Protein AF-A0A1C7MB01-F1 (afdb_monomer)

Mean predicted aligned error: 18.01 Å

Solvent-accessible surface area (backbone atoms only — not comparable to full-atom values): 11721 Å² total; per-residue (Å²): 121,63,72,61,53,53,53,49,50,56,52,51,56,59,46,15,76,81,41,14,60,61,41,22,47,52,20,45,75,68,67,33,55,73,54,22,52,54,11,48,52,40,18,52,75,69,50,48,84,74,58,85,71,88,59,78,63,60,77,76,50,57,70,68,48,54,50,50,52,51,53,39,47,75,48,74,69,69,76,77,80,68,75,52,65,63,47,78,67,75,71,84,71,76,78,96,70,91,74,84,88,78,94,74,82,79,77,71,73,38,74,37,64,83,86,25,59,49,86,88,41,67,29,30,40,27,22,62,75,38,31,34,33,30,38,51,58,69,57,46,41,72,75,28,69,67,54,35,52,55,53,57,60,67,72,69,81,77,83,91,83,86,83,89,85,92,80,89,74,75,84,56,56,70,47,80,41,88,51,42,56,69,59,52,53,55,57,59,74,77,109

Organism: Grifola frondosa (NCBI:txid5627)

Radius of gyration: 22.77 Å; Cα contacts (8 Å, |Δi|>4): 184; chains: 1; bounding box: 58×47×60 Å

Foldseek 3Di:
DVVVVVVVLVVLLVCLLVPLPLSLLVCLVVLNQVSNVSSLLNCLVVVVVPDPDDDVSVVVDDPQLVVVSVVCSVVSNPPPPDDPSNDDDPPPDDDPDDDDDDDDPPLDQAEDDPPQNDPPAQAWEQEPSNYTGRHHLVVVVVVDVVSVVVVVVQVPDDDDDDDDDDDPPDPRYYHYDDHHPVVVVVVVVVD

InterPro domains:
  IPR000210 BTB/POZ domain [PS50097] (121-191)

Secondary structure (DSSP, 8-state):
-HHHHHHHHHHHHHHHTT-HHHHHHHHHHTT-HHHHHHHHHHHHHHTGGG--S--GGGGGS-HHHHHHHHHHHHTTT---S---SSS----------------------EEPPTTTT-TT-SEEEEPTT-EEEEE-HHHHHHH-HHHHHHHHHHTT---------S-----PPEEE-SS-HHHHHHHHTT-

Structure (mmCIF, N/CA/C/O backbone):
data_AF-A0A1C7MB01-F1
#
_entry.id   AF-A0A1C7MB01-F1
#
loop_
_atom_site.group_PDB
_atom_site.id
_atom_site.type_symbol
_atom_site.label_atom_id
_atom_site.label_alt_id
_atom_site.label_comp_id
_atom_site.label_asym_id
_atom_site.label_entity_id
_atom_site.label_seq_id
_atom_site.pdbx_PDB_ins_code
_atom_site.Cartn_x
_atom_site.Cartn_y
_atom_site.Cartn_z
_atom_site.occupancy
_atom_site.B_iso_or_equiv
_atom_site.auth_seq_id
_atom_site.auth_comp_id
_atom_site.auth_asym_id
_atom_site.auth_atom_id
_atom_site.pdbx_PDB_model_num
ATOM 1 N N . MET A 1 1 ? -23.556 -4.510 30.653 1.00 54.12 1 MET A N 1
ATOM 2 C CA . MET A 1 1 ? -22.188 -3.996 30.398 1.00 54.12 1 MET A CA 1
ATOM 3 C C . MET A 1 1 ? -21.975 -3.741 28.905 1.00 54.12 1 MET A C 1
ATOM 5 O O . MET A 1 1 ? -21.116 -2.937 28.580 1.00 54.12 1 MET A O 1
ATOM 9 N N . GLU A 1 2 ? -22.795 -4.341 28.031 1.00 58.31 2 GLU A N 1
ATOM 10 C CA . GLU A 1 2 ? -22.775 -4.164 26.566 1.00 58.31 2 GLU A CA 1
ATOM 11 C C . GLU A 1 2 ? -23.231 -2.769 26.085 1.00 58.31 2 GLU A C 1
ATOM 13 O O . GLU A 1 2 ? -22.639 -2.225 25.160 1.00 58.31 2 GLU A O 1
ATOM 18 N N . ASP A 1 3 ? -24.158 -2.092 26.778 1.00 65.00 3 ASP A N 1
ATOM 19 C CA . ASP A 1 3 ? -24.586 -0.732 26.377 1.00 65.00 3 ASP A CA 1
ATOM 20 C C . ASP A 1 3 ? -23.439 0.303 26.366 1.00 65.00 3 ASP A C 1
ATOM 22 O O . ASP A 1 3 ? -23.476 1.302 25.645 1.00 65.00 3 ASP A O 1
ATOM 26 N N . ALA A 1 4 ? -22.398 0.084 27.177 1.00 58.75 4 ALA A N 1
ATOM 27 C CA . ALA A 1 4 ? -21.249 0.983 27.260 1.00 58.75 4 ALA A CA 1
ATOM 28 C C . ALA A 1 4 ? -20.278 0.804 26.080 1.00 58.75 4 ALA A C 1
ATOM 30 O O . ALA A 1 4 ? -19.685 1.784 25.622 1.00 58.75 4 ALA A O 1
ATOM 31 N N . THR A 1 5 ? -20.126 -0.424 25.574 1.00 63.56 5 THR A N 1
ATOM 32 C CA . THR A 1 5 ? -19.279 -0.725 24.412 1.00 63.56 5 THR A CA 1
ATOM 33 C C . THR A 1 5 ? -19.944 -0.273 23.117 1.00 63.56 5 THR A C 1
ATOM 35 O O . THR A 1 5 ? -19.268 0.294 22.260 1.00 63.56 5 THR A O 1
ATOM 38 N N . ASP A 1 6 ? -21.267 -0.391 23.011 1.00 70.69 6 ASP A N 1
ATOM 39 C CA . ASP A 1 6 ? -22.031 0.069 21.842 1.00 70.69 6 ASP A CA 1
ATOM 40 C C . ASP A 1 6 ? -22.018 1.599 21.714 1.00 70.69 6 ASP A C 1
ATOM 42 O O . ASP A 1 6 ? -21.865 2.166 20.630 1.00 70.69 6 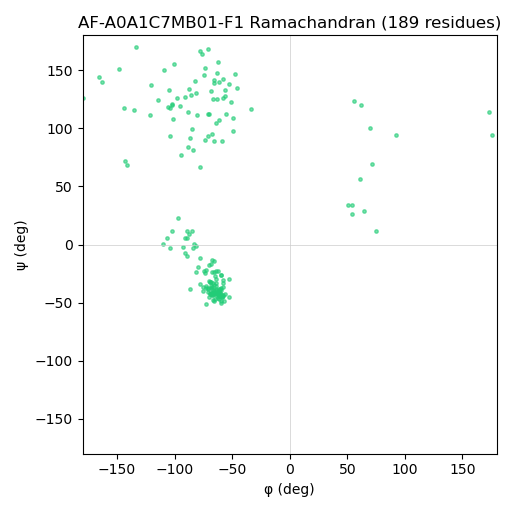ASP A O 1
ATOM 46 N N . PHE A 1 7 ? -22.094 2.304 22.844 1.00 70.88 7 PHE A N 1
ATOM 47 C CA . PHE A 1 7 ? -21.978 3.759 22.850 1.00 70.88 7 PHE A CA 1
ATOM 48 C C . PHE A 1 7 ? -20.569 4.236 22.457 1.00 70.88 7 PHE A C 1
ATOM 50 O O . PHE A 1 7 ? -20.421 5.200 21.697 1.00 70.88 7 PHE A O 1
ATOM 57 N N . LEU A 1 8 ? -19.522 3.566 22.954 1.00 65.25 8 LEU A N 1
ATOM 58 C CA . LEU A 1 8 ? -18.130 3.890 22.628 1.00 65.25 8 LEU A CA 1
ATOM 59 C C . LEU A 1 8 ? -17.796 3.591 21.165 1.00 65.25 8 LEU A C 1
ATOM 61 O O . LEU A 1 8 ? -17.159 4.417 20.510 1.00 65.25 8 LEU A O 1
ATOM 65 N N . THR A 1 9 ? -18.264 2.465 20.630 1.00 67.94 9 THR A N 1
ATOM 66 C CA . THR A 1 9 ? -18.073 2.102 19.219 1.00 67.94 9 THR A CA 1
ATOM 67 C C . THR A 1 9 ? -18.805 3.065 18.288 1.00 67.94 9 THR A C 1
ATOM 69 O O . THR A 1 9 ? -18.204 3.532 17.323 1.00 67.94 9 THR A O 1
ATOM 72 N N . ALA A 1 10 ? -20.035 3.483 18.610 1.00 69.12 10 ALA A N 1
ATOM 73 C CA . ALA A 1 10 ? -20.763 4.488 17.829 1.00 69.12 10 ALA A CA 1
ATOM 74 C C . ALA A 1 10 ? -20.044 5.852 17.798 1.00 69.12 10 ALA A C 1
ATOM 76 O O . ALA A 1 10 ? -20.000 6.530 16.766 1.00 69.12 10 ALA A O 1
ATOM 77 N N . ARG A 1 11 ? -19.436 6.261 18.919 1.00 70.06 11 ARG A N 1
ATOM 78 C CA . ARG A 1 11 ? -18.632 7.491 18.986 1.00 70.06 11 ARG A CA 1
ATOM 79 C C . ARG A 1 11 ? -17.308 7.370 18.232 1.00 70.06 11 ARG A C 1
ATOM 81 O O . ARG A 1 11 ? -16.946 8.307 17.524 1.00 70.06 11 ARG A O 1
ATOM 88 N N . LEU A 1 12 ? -16.622 6.232 18.333 1.00 67.00 12 LEU A N 1
ATOM 89 C CA . LEU A 1 12 ? -15.398 5.950 17.576 1.00 67.00 12 LEU A CA 1
ATOM 90 C C . LEU A 1 12 ? -15.663 5.892 16.067 1.00 67.00 12 LEU A C 1
ATOM 92 O O . LEU A 1 12 ? -14.881 6.439 15.295 1.00 67.00 12 LEU A O 1
ATOM 96 N N . ALA A 1 13 ? -16.797 5.327 15.649 1.00 67.81 13 ALA A N 1
ATOM 97 C CA . ALA A 1 13 ? -17.230 5.298 14.255 1.00 67.81 13 ALA A CA 1
ATOM 98 C C . ALA A 1 13 ? -17.481 6.708 13.697 1.00 67.81 13 ALA A C 1
ATOM 100 O O . ALA A 1 13 ? -17.040 7.024 12.595 1.00 67.81 13 ALA A O 1
ATOM 101 N N . SER A 1 14 ? -18.120 7.594 14.472 1.00 75.31 14 SER A N 1
ATOM 102 C CA . SER A 1 14 ? -18.289 8.999 14.074 1.00 75.31 14 SER A CA 1
ATOM 103 C C . SER A 1 14 ? -16.940 9.696 13.867 1.00 75.31 14 SER A C 1
ATOM 105 O O . SER A 1 14 ? -16.777 10.422 12.889 1.00 75.31 14 SER A O 1
ATOM 107 N N . LEU A 1 15 ? -15.975 9.453 14.761 1.00 70.88 15 LEU A N 1
ATOM 108 C CA . LEU A 1 15 ? -14.636 10.053 14.717 1.00 70.88 15 LEU A CA 1
ATOM 109 C C . LEU A 1 15 ? -13.736 9.452 13.629 1.00 70.88 15 LEU A C 1
ATOM 111 O O . LEU A 1 15 ? -12.802 10.118 13.176 1.00 70.88 15 LEU A O 1
ATOM 115 N N . ALA A 1 16 ? -14.023 8.228 13.176 1.00 71.88 16 ALA A N 1
ATOM 116 C CA . ALA A 1 16 ? -13.348 7.621 12.032 1.00 71.88 16 ALA A CA 1
ATOM 117 C C . ALA A 1 16 ? -13.543 8.454 10.758 1.00 71.88 16 ALA A C 1
ATOM 119 O O . ALA A 1 16 ? -12.679 8.450 9.893 1.00 71.88 16 ALA A O 1
ATOM 120 N N . THR A 1 17 ? -14.627 9.226 10.662 1.00 77.38 17 THR A N 1
ATOM 121 C CA . THR A 1 17 ? -14.852 10.139 9.534 1.00 77.38 17 THR A CA 1
ATOM 122 C C . THR A 1 17 ? -13.861 11.303 9.522 1.00 77.38 17 THR A C 1
ATOM 124 O O . THR A 1 17 ? -13.446 11.717 8.445 1.00 77.38 17 THR A O 1
ATOM 127 N N . ASP A 1 18 ? -13.468 11.806 10.696 1.00 80.56 18 ASP A N 1
ATOM 128 C CA . ASP A 1 18 ? -12.602 12.984 10.825 1.00 80.56 18 ASP A CA 1
ATOM 129 C C . ASP A 1 18 ? -11.114 12.617 10.780 1.00 80.56 18 ASP A C 1
ATOM 131 O O . ASP A 1 18 ? -10.301 13.355 10.229 1.00 80.56 18 ASP A O 1
ATOM 135 N N . ASN A 1 19 ? -10.734 11.491 11.396 1.00 84.12 19 ASN A N 1
ATOM 136 C CA . ASN A 1 19 ? -9.344 11.032 11.475 1.00 84.12 19 ASN A CA 1
ATOM 137 C C . ASN A 1 19 ? -9.254 9.504 11.318 1.00 84.12 19 ASN A C 1
ATOM 139 O O . ASN A 1 19 ? -8.889 8.801 12.267 1.00 84.12 19 ASN A O 1
ATOM 143 N N . PRO A 1 20 ? -9.553 8.967 10.124 1.00 87.38 20 PRO A N 1
ATOM 144 C CA . PRO A 1 20 ? -9.691 7.526 9.914 1.00 87.38 20 PRO A CA 1
ATOM 145 C C . PRO A 1 20 ? -8.411 6.750 10.237 1.00 87.38 20 PRO A C 1
ATOM 147 O O . PRO A 1 20 ? -8.471 5.688 10.849 1.00 87.38 20 PRO A O 1
ATOM 150 N N . LEU A 1 21 ? -7.238 7.303 9.907 1.00 87.00 21 LEU A N 1
ATOM 151 C CA . LEU A 1 21 ? -5.951 6.643 10.150 1.00 87.00 21 LEU A CA 1
ATOM 152 C C . LEU A 1 21 ? -5.657 6.527 11.651 1.00 87.00 21 LEU A C 1
ATOM 154 O O . LEU A 1 21 ? -5.282 5.466 12.139 1.00 87.00 21 LEU A O 1
ATOM 158 N N . ARG A 1 22 ? -5.910 7.598 12.406 1.00 86.44 22 ARG A N 1
ATOM 159 C CA . ARG A 1 22 ? -5.712 7.623 13.859 1.00 86.44 22 ARG A CA 1
ATOM 160 C C . ARG A 1 22 ? -6.670 6.669 14.574 1.00 86.44 22 ARG A C 1
ATOM 162 O O . ARG A 1 22 ? -6.264 5.978 15.501 1.00 86.44 22 ARG A O 1
ATOM 169 N N . ILE A 1 23 ? -7.921 6.594 14.119 1.00 87.88 2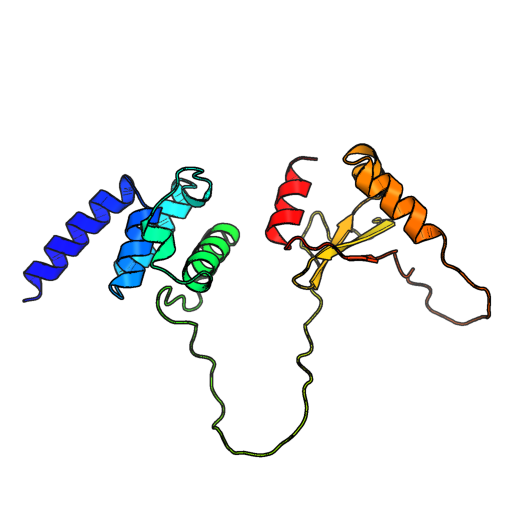3 ILE A N 1
ATOM 170 C CA . ILE A 1 23 ? -8.918 5.677 14.685 1.00 87.88 23 ILE A CA 1
ATOM 171 C C . ILE A 1 23 ? -8.605 4.226 14.333 1.00 87.88 23 ILE A C 1
ATOM 173 O O . ILE A 1 23 ? -8.740 3.374 15.201 1.00 87.88 23 ILE A O 1
ATOM 177 N N . TYR A 1 24 ? -8.117 3.944 13.124 1.00 87.56 24 TYR A N 1
ATOM 178 C CA . TYR A 1 24 ? -7.628 2.612 12.769 1.00 87.56 24 TYR A CA 1
ATOM 179 C C . TYR A 1 24 ? -6.508 2.159 13.712 1.00 87.56 24 TYR A C 1
ATOM 181 O O . TYR A 1 24 ? -6.563 1.059 14.255 1.00 87.56 24 TYR A O 1
ATOM 189 N N . VAL A 1 25 ? -5.518 3.026 13.943 1.00 87.94 25 VAL A N 1
ATOM 190 C CA . VAL A 1 25 ? -4.395 2.750 14.847 1.00 87.94 25 VAL A CA 1
ATOM 191 C C . VAL A 1 25 ? -4.898 2.476 16.263 1.00 87.94 25 VAL A C 1
ATOM 193 O O . VAL A 1 25 ? -4.572 1.439 16.832 1.00 87.94 25 VAL A O 1
ATOM 196 N N . MET A 1 26 ? -5.755 3.350 16.800 1.00 85.94 26 MET A N 1
ATOM 197 C CA . MET A 1 26 ? -6.353 3.158 18.123 1.00 85.94 26 MET A CA 1
ATOM 198 C C . MET A 1 26 ? -7.151 1.850 18.196 1.00 85.94 26 MET A C 1
ATOM 200 O O . MET A 1 26 ? -6.981 1.071 19.129 1.00 85.94 26 MET A O 1
ATOM 204 N N . ALA A 1 27 ? -7.976 1.554 17.194 1.00 86.38 27 ALA A N 1
ATOM 205 C CA . ALA A 1 27 ? -8.743 0.316 17.143 1.00 86.38 27 ALA A CA 1
ATOM 206 C C . ALA A 1 27 ? -7.830 -0.920 17.147 1.00 86.38 27 ALA A C 1
ATOM 208 O O . ALA A 1 27 ? -8.104 -1.866 17.877 1.00 86.38 27 ALA A O 1
ATOM 209 N N . CYS A 1 28 ? -6.699 -0.873 16.434 1.00 83.88 28 CYS A N 1
ATOM 210 C CA . CYS A 1 28 ? -5.705 -1.945 16.460 1.00 83.88 28 CYS A CA 1
ATOM 211 C C . CYS A 1 28 ? -5.012 -2.091 17.821 1.00 83.88 28 CYS A C 1
ATOM 213 O O . CYS A 1 28 ? -4.655 -3.199 18.195 1.00 83.88 28 C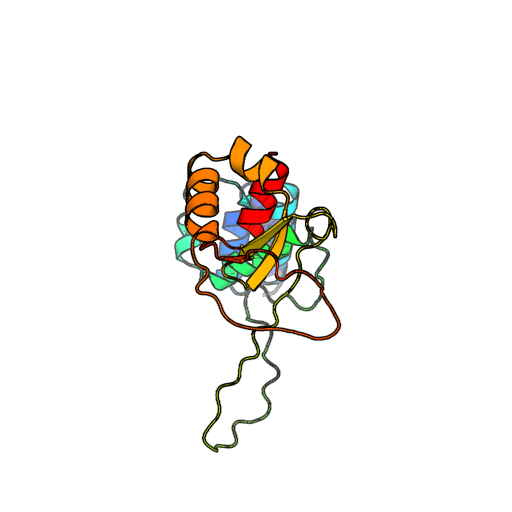YS A O 1
ATOM 215 N N . THR A 1 29 ? -4.808 -0.997 18.563 1.00 83.00 29 THR A N 1
ATOM 216 C CA . THR A 1 29 ? -4.207 -1.059 19.910 1.00 83.00 29 THR A CA 1
ATOM 217 C C . THR A 1 29 ? -5.150 -1.607 20.980 1.00 83.00 29 THR A C 1
ATOM 219 O O . THR A 1 29 ? -4.680 -2.121 21.990 1.00 83.00 29 THR A O 1
ATOM 222 N N . PHE A 1 30 ? -6.464 -1.491 20.776 1.00 82.69 30 PHE A N 1
ATOM 223 C CA . PHE A 1 30 ? -7.488 -1.981 21.703 1.00 82.69 30 PHE A CA 1
ATOM 224 C C . PHE A 1 30 ? -8.129 -3.301 21.247 1.00 82.69 30 PHE A C 1
ATOM 226 O O . PHE A 1 30 ? -9.159 -3.685 21.797 1.00 82.69 30 PHE A O 1
ATOM 233 N N . ASP A 1 31 ? -7.551 -3.970 20.244 1.00 77.75 31 ASP A N 1
ATOM 234 C CA . ASP A 1 31 ? -8.061 -5.216 19.655 1.00 77.75 31 ASP A CA 1
ATOM 235 C C . ASP A 1 31 ? -9.532 -5.115 19.178 1.00 77.75 31 ASP A C 1
ATOM 237 O O . ASP A 1 31 ? -10.311 -6.064 19.252 1.00 77.75 31 ASP A O 1
ATOM 241 N N . LEU A 1 32 ? -9.936 -3.938 18.682 1.00 81.81 32 LEU A N 1
ATOM 242 C CA . LEU A 1 32 ? -11.290 -3.660 18.193 1.00 81.81 32 LEU A CA 1
ATOM 243 C C . LEU A 1 32 ? -11.372 -3.867 16.676 1.00 81.81 32 LEU A C 1
ATOM 245 O O . LEU A 1 32 ? -11.390 -2.898 15.912 1.00 81.81 32 LEU A O 1
ATOM 249 N N . ASP A 1 33 ? -11.439 -5.125 16.239 1.00 81.44 33 ASP A N 1
ATOM 250 C CA . ASP A 1 33 ? -11.436 -5.497 14.814 1.00 81.44 33 ASP A CA 1
ATOM 251 C C . ASP A 1 33 ? -12.569 -4.825 14.008 1.00 81.44 33 ASP A C 1
ATOM 253 O O . ASP A 1 33 ? -12.318 -4.292 12.925 1.00 81.44 33 ASP A O 1
ATOM 257 N N . ASP A 1 34 ? -13.792 -4.755 14.547 1.00 81.31 34 ASP A N 1
ATOM 258 C CA . ASP A 1 34 ? -14.943 -4.152 13.852 1.00 81.31 34 ASP A CA 1
ATOM 259 C C . ASP A 1 34 ? -14.715 -2.664 13.540 1.00 81.31 34 ASP A C 1
ATOM 261 O O . ASP A 1 34 ? -14.968 -2.176 12.432 1.00 81.31 34 ASP A O 1
ATOM 265 N N . VAL A 1 35 ? -14.187 -1.930 14.524 1.00 83.12 35 VAL A N 1
ATOM 266 C CA . VAL A 1 35 ? -13.874 -0.501 14.392 1.00 83.12 35 VAL A CA 1
ATOM 267 C C . VAL A 1 35 ? -12.652 -0.308 13.501 1.00 83.12 35 VAL A C 1
ATOM 269 O O . VAL A 1 35 ? -12.635 0.620 12.693 1.00 83.12 35 VAL A O 1
ATOM 272 N N . ALA A 1 36 ? -11.653 -1.190 13.597 1.00 85.62 36 ALA A N 1
ATOM 273 C CA . ALA A 1 36 ? -10.478 -1.163 12.735 1.00 85.62 36 ALA A CA 1
ATOM 274 C C . ALA A 1 36 ? -10.879 -1.354 11.268 1.00 85.62 36 ALA A C 1
ATOM 276 O O . ALA A 1 36 ? -10.440 -0.597 10.406 1.00 85.62 36 ALA A O 1
ATOM 277 N N . GLN A 1 37 ? -11.780 -2.291 10.974 1.00 84.50 37 GLN A N 1
ATOM 278 C CA . GLN A 1 37 ? -12.266 -2.520 9.618 1.00 84.50 37 GLN A CA 1
ATOM 279 C C . GLN A 1 37 ? -13.090 -1.334 9.097 1.00 84.50 37 GLN A C 1
ATOM 281 O O . GLN A 1 37 ? -12.927 -0.925 7.943 1.00 84.50 37 GLN A O 1
ATOM 286 N N . LEU A 1 38 ? -13.954 -0.751 9.934 1.00 84.25 38 LEU A N 1
ATOM 287 C CA . LEU A 1 38 ? -14.721 0.443 9.573 1.00 84.25 38 LEU A CA 1
ATOM 288 C C . LEU A 1 38 ? -13.790 1.628 9.272 1.00 84.25 38 LEU A C 1
ATOM 290 O O . LEU A 1 38 ? -13.922 2.286 8.241 1.00 84.25 38 LEU A O 1
ATOM 294 N N . ALA A 1 39 ? -12.805 1.859 10.139 1.00 87.06 39 ALA A N 1
ATOM 295 C CA . ALA A 1 39 ? -11.811 2.904 9.962 1.00 87.06 39 ALA A CA 1
ATOM 296 C C . ALA A 1 39 ? -10.941 2.656 8.721 1.00 87.06 39 ALA A C 1
ATOM 298 O O . ALA A 1 39 ? -10.679 3.592 7.975 1.00 87.06 39 ALA A O 1
ATOM 299 N N . ALA A 1 40 ? -10.558 1.408 8.432 1.00 87.12 40 ALA A N 1
ATOM 300 C CA . ALA A 1 40 ? -9.803 1.049 7.231 1.00 87.12 40 ALA A CA 1
ATOM 301 C C . ALA A 1 40 ? -10.576 1.362 5.939 1.00 87.12 40 ALA A C 1
ATOM 303 O O . ALA A 1 40 ? -10.001 1.894 4.986 1.00 87.12 40 ALA A O 1
ATOM 304 N N . LYS A 1 41 ? -11.891 1.101 5.915 1.00 85.12 41 LYS A N 1
ATOM 305 C CA . LYS A 1 41 ? -12.769 1.501 4.801 1.00 85.12 41 LYS A CA 1
ATOM 306 C C . LYS A 1 41 ? -12.779 3.016 4.617 1.00 85.12 41 LYS A C 1
ATOM 308 O O . LYS A 1 41 ? -12.684 3.491 3.488 1.00 85.12 41 LYS A O 1
ATOM 313 N N . GLU A 1 42 ? -12.835 3.774 5.709 1.00 85.75 42 GLU A N 1
ATOM 314 C CA . GLU A 1 42 ? -12.765 5.236 5.664 1.00 85.75 42 GLU A CA 1
ATOM 315 C C . GLU A 1 42 ? -11.384 5.752 5.231 1.00 85.75 42 GLU A C 1
ATOM 317 O O . GLU A 1 42 ? -11.311 6.687 4.433 1.00 85.75 42 GLU A O 1
ATOM 322 N N . VAL A 1 43 ? -10.290 5.103 5.651 1.00 87.75 43 VAL A N 1
ATOM 323 C CA . VAL A 1 43 ? -8.930 5.407 5.173 1.00 87.75 43 VAL A CA 1
ATOM 324 C C . VAL A 1 43 ? -8.844 5.234 3.659 1.00 87.75 43 VAL A C 1
ATOM 326 O O . VAL A 1 43 ? -8.299 6.106 2.981 1.00 87.75 43 VAL A O 1
ATOM 329 N N . LEU A 1 44 ? -9.395 4.141 3.121 1.00 86.56 44 LEU A N 1
ATOM 330 C CA . LEU A 1 44 ? -9.434 3.892 1.682 1.00 86.56 44 LEU A CA 1
ATOM 331 C C . LEU A 1 44 ? -10.316 4.919 0.960 1.00 86.56 44 LEU A C 1
ATOM 333 O O . LEU A 1 44 ? -9.879 5.526 -0.018 1.00 86.56 44 LEU A O 1
ATOM 337 N N . ARG A 1 45 ? -11.533 5.161 1.465 1.00 84.00 45 ARG A N 1
ATOM 338 C CA . ARG A 1 45 ? -12.504 6.101 0.881 1.00 84.00 45 ARG A CA 1
ATOM 339 C C . ARG A 1 45 ? -11.940 7.514 0.773 1.00 84.00 45 ARG A C 1
ATOM 341 O O . ARG A 1 45 ? -12.117 8.170 -0.250 1.00 84.00 45 ARG A O 1
ATOM 348 N N . GLN A 1 46 ? -11.262 7.972 1.821 1.00 82.19 46 GLN A N 1
ATOM 349 C CA . GLN A 1 46 ? -10.715 9.325 1.912 1.00 82.19 46 GLN A CA 1
ATOM 350 C C . GLN A 1 46 ? -9.257 9.419 1.436 1.00 82.19 46 GLN A C 1
ATOM 352 O O . GLN A 1 46 ? -8.683 10.504 1.441 1.00 82.19 46 GLN A O 1
ATOM 357 N N . LYS A 1 47 ? -8.645 8.294 1.038 1.00 80.00 47 LYS A N 1
ATOM 358 C CA . LYS A 1 47 ? -7.208 8.169 0.739 1.00 80.00 47 LYS A CA 1
ATOM 359 C C . LYS A 1 47 ? -6.308 8.716 1.854 1.00 80.00 47 LYS A C 1
ATOM 361 O O . LYS A 1 47 ? -5.224 9.229 1.605 1.00 80.00 47 LYS A O 1
ATOM 366 N N . ALA A 1 48 ? -6.730 8.573 3.108 1.00 79.19 48 ALA A N 1
ATOM 367 C CA . ALA A 1 48 ? -6.040 9.167 4.252 1.00 79.19 48 ALA A CA 1
ATOM 368 C C . ALA A 1 48 ? -4.636 8.576 4.501 1.00 79.19 48 ALA A C 1
ATOM 370 O O . ALA A 1 48 ? -3.844 9.184 5.217 1.00 79.19 48 ALA A O 1
ATOM 371 N N . TYR A 1 49 ? -4.299 7.439 3.881 1.00 74.88 49 TYR A N 1
ATOM 372 C CA . TYR A 1 49 ? -2.964 6.826 3.905 1.00 74.88 49 TYR A CA 1
ATOM 373 C C . TYR A 1 49 ? -1.890 7.643 3.161 1.00 74.88 49 TYR A C 1
ATOM 375 O O . TYR A 1 49 ? -0.705 7.383 3.337 1.00 74.88 49 TYR A O 1
ATOM 383 N N . THR A 1 50 ? -2.271 8.642 2.352 1.00 71.88 50 THR A N 1
ATOM 384 C CA . THR A 1 50 ? -1.327 9.579 1.709 1.00 71.88 50 THR A CA 1
ATOM 385 C C . THR A 1 50 ? -1.061 10.832 2.546 1.00 71.88 50 THR A C 1
ATOM 387 O O . THR A 1 50 ? -0.424 11.772 2.073 1.00 71.88 50 THR A O 1
ATOM 390 N N . THR A 1 51 ? -1.595 10.896 3.766 1.00 72.81 51 THR A N 1
ATOM 391 C CA . THR A 1 51 ? -1.439 12.057 4.644 1.00 72.81 51 THR A CA 1
ATOM 392 C C . THR A 1 51 ? 0.021 12.209 5.062 1.00 72.81 51 THR A C 1
ATOM 394 O O . THR A 1 51 ? 0.611 11.297 5.629 1.00 72.81 51 THR A O 1
ATOM 397 N N . THR A 1 52 ? 0.598 13.385 4.820 1.00 69.19 52 THR A N 1
ATOM 398 C CA . THR A 1 52 ? 1.969 13.736 5.231 1.00 69.19 52 THR A CA 1
ATOM 399 C C . THR A 1 52 ? 2.058 14.245 6.672 1.00 69.19 52 THR A C 1
ATOM 401 O O . THR A 1 52 ? 3.148 14.546 7.158 1.00 69.19 52 THR A O 1
ATOM 404 N N . ALA A 1 53 ? 0.921 14.369 7.365 1.00 75.88 53 ALA A N 1
ATOM 405 C CA . ALA A 1 53 ? 0.883 14.760 8.766 1.00 75.88 53 ALA A CA 1
ATOM 406 C C . ALA A 1 53 ? 1.469 13.651 9.648 1.00 75.88 53 ALA A C 1
ATOM 408 O O . ALA A 1 53 ? 1.102 12.483 9.535 1.00 75.88 53 ALA A O 1
ATOM 409 N N . VAL A 1 54 ? 2.363 14.042 10.555 1.00 70.88 54 VAL A N 1
ATOM 410 C CA . VAL A 1 54 ? 2.946 13.141 11.551 1.00 70.88 54 VAL A CA 1
ATOM 411 C C . VAL A 1 54 ? 1.865 12.789 12.570 1.00 70.88 54 VAL A C 1
ATOM 413 O O . VAL A 1 54 ? 1.405 13.656 13.313 1.00 70.88 54 VAL A O 1
ATOM 416 N N . ILE A 1 55 ? 1.446 11.526 12.587 1.00 78.50 55 ILE A N 1
ATOM 417 C CA . ILE A 1 55 ? 0.463 11.008 13.541 1.00 78.50 55 ILE A CA 1
ATOM 418 C C . ILE A 1 55 ? 1.245 10.246 14.617 1.00 78.50 55 ILE A C 1
ATOM 420 O O . ILE A 1 55 ? 1.770 9.178 14.315 1.00 78.50 55 ILE A O 1
ATOM 424 N N . PRO A 1 56 ? 1.354 10.767 15.851 1.00 77.88 56 PRO A N 1
ATOM 425 C CA . PRO A 1 56 ? 2.174 10.158 16.901 1.00 77.88 56 PRO A CA 1
ATOM 426 C C . PRO A 1 56 ? 1.672 8.771 17.317 1.00 77.88 56 PRO A C 1
ATOM 428 O O . PRO A 1 56 ? 2.436 7.951 17.811 1.00 77.88 56 PRO A O 1
ATOM 431 N N . GLU A 1 57 ? 0.394 8.470 17.094 1.00 83.44 57 GLU A N 1
ATOM 432 C CA . GLU A 1 57 ? -0.154 7.146 17.358 1.00 83.44 57 GLU A CA 1
ATOM 433 C C . GLU A 1 57 ? 0.416 6.075 16.415 1.00 83.44 57 GLU A C 1
ATOM 435 O O . GLU A 1 57 ? 0.444 4.911 16.800 1.00 83.44 57 GLU A O 1
ATOM 440 N N . LEU A 1 58 ? 0.923 6.414 15.221 1.00 80.88 58 LEU A N 1
ATOM 441 C CA . LEU A 1 58 ? 1.548 5.423 14.326 1.00 80.88 58 LEU A CA 1
ATOM 442 C C . LEU A 1 58 ? 2.731 4.701 14.985 1.00 80.88 58 LEU A C 1
ATOM 444 O O . LEU A 1 58 ? 2.929 3.520 14.714 1.00 80.88 58 LEU A O 1
ATOM 448 N N . ASP A 1 59 ? 3.450 5.368 15.891 1.00 81.94 59 ASP A N 1
ATOM 449 C CA . ASP A 1 59 ? 4.574 4.779 16.630 1.00 81.94 59 ASP A CA 1
ATOM 450 C C . ASP A 1 59 ? 4.124 3.699 17.631 1.00 81.94 59 ASP A C 1
ATOM 452 O O . ASP A 1 59 ? 4.937 2.905 18.104 1.00 81.94 59 ASP A O 1
ATOM 456 N N . THR A 1 60 ? 2.830 3.656 17.970 1.00 83.69 60 THR A N 1
ATOM 457 C CA . THR A 1 60 ? 2.274 2.681 18.923 1.00 83.69 60 THR A CA 1
ATOM 458 C C . THR A 1 60 ? 1.986 1.324 18.293 1.00 83.69 60 THR A C 1
ATOM 460 O O . THR A 1 60 ? 1.957 0.314 18.997 1.00 83.69 60 THR A O 1
ATOM 463 N N . ILE A 1 61 ? 1.792 1.276 16.974 1.00 83.62 61 ILE A N 1
ATOM 464 C CA . ILE A 1 61 ? 1.535 0.034 16.248 1.00 83.62 61 ILE A CA 1
ATOM 465 C C . ILE A 1 61 ? 2.803 -0.468 15.565 1.00 83.62 61 ILE A C 1
ATOM 467 O O . ILE A 1 61 ? 3.713 0.282 15.224 1.00 83.62 61 ILE A O 1
ATOM 471 N N . THR A 1 62 ? 2.863 -1.774 15.317 1.00 82.31 62 THR A N 1
ATOM 472 C CA . THR A 1 62 ? 3.970 -2.335 14.540 1.00 82.31 62 THR A CA 1
ATOM 473 C C . THR A 1 62 ? 3.827 -1.985 13.059 1.00 82.31 62 THR A C 1
ATOM 475 O O . THR A 1 62 ? 2.716 -1.897 12.525 1.00 82.31 62 THR A O 1
ATOM 478 N N . ALA A 1 63 ? 4.958 -1.897 12.353 1.00 77.06 63 ALA A N 1
ATOM 479 C CA . ALA A 1 63 ? 4.974 -1.697 10.902 1.00 77.06 63 ALA A CA 1
ATOM 480 C C . ALA A 1 63 ? 4.116 -2.736 10.147 1.00 77.06 63 ALA A C 1
ATOM 482 O O . ALA A 1 63 ? 3.526 -2.418 9.119 1.00 77.06 63 ALA A O 1
ATOM 483 N N . GLY A 1 64 ? 3.974 -3.958 10.677 1.00 78.94 64 GLY A N 1
ATOM 484 C CA . GLY A 1 64 ? 3.124 -5.000 10.094 1.00 78.94 64 GLY A CA 1
ATOM 485 C C . GLY A 1 64 ? 1.619 -4.705 10.164 1.00 78.94 64 GLY A C 1
ATOM 486 O O . GLY A 1 64 ? 0.877 -5.091 9.262 1.00 78.94 64 GLY A O 1
ATOM 487 N N . VAL A 1 65 ? 1.140 -4.014 11.204 1.00 82.56 65 VAL A N 1
ATOM 488 C CA . VAL A 1 65 ? -0.266 -3.561 11.298 1.00 82.56 65 VAL A CA 1
ATOM 489 C C . VAL A 1 65 ? -0.544 -2.482 10.252 1.00 82.56 65 VAL A C 1
ATOM 491 O O . VAL A 1 65 ? -1.564 -2.529 9.564 1.00 82.56 65 VAL A O 1
ATOM 494 N N . TYR A 1 66 ? 0.390 -1.546 10.077 1.00 84.31 66 TYR A N 1
ATOM 495 C CA . TYR A 1 66 ? 0.272 -0.497 9.067 1.00 84.31 66 TYR A CA 1
ATOM 496 C C . TYR A 1 66 ? 0.391 -1.047 7.636 1.00 84.31 66 TYR A C 1
ATOM 498 O O . TYR A 1 66 ? -0.405 -0.705 6.765 1.00 84.31 66 TYR A O 1
ATOM 506 N N . TYR A 1 67 ? 1.320 -1.976 7.394 1.00 82.19 67 TYR A N 1
ATOM 507 C CA . TYR A 1 67 ? 1.488 -2.623 6.091 1.00 82.19 67 TYR A CA 1
ATOM 508 C C . TYR A 1 67 ? 0.221 -3.364 5.636 1.00 82.19 67 TYR A C 1
ATOM 510 O O . TYR A 1 67 ? -0.142 -3.312 4.462 1.00 82.19 67 TYR A O 1
ATOM 518 N N . ARG A 1 68 ? -0.504 -4.007 6.561 1.00 83.06 68 ARG A N 1
ATOM 519 C CA . ARG A 1 68 ? -1.795 -4.651 6.263 1.00 83.06 68 ARG A CA 1
ATOM 520 C C . ARG A 1 68 ? -2.848 -3.653 5.784 1.00 83.06 68 ARG A C 1
ATOM 522 O O . ARG A 1 68 ? -3.546 -3.942 4.814 1.00 83.06 68 ARG A O 1
ATOM 529 N N . LEU A 1 69 ? -2.912 -2.469 6.394 1.00 83.88 69 LEU A N 1
ATOM 530 C CA . LEU A 1 69 ? -3.784 -1.385 5.936 1.00 83.88 69 LEU A CA 1
ATOM 531 C C . LEU A 1 69 ? -3.401 -0.908 4.529 1.00 83.88 69 LEU A C 1
ATOM 533 O O . LEU A 1 69 ? -4.274 -0.750 3.678 1.00 83.88 69 LEU A O 1
ATOM 537 N N . LEU A 1 70 ? -2.107 -0.721 4.256 1.00 83.38 70 LEU A N 1
ATOM 538 C CA . LEU A 1 70 ? -1.633 -0.328 2.926 1.00 83.38 70 LEU A CA 1
ATOM 539 C C . LEU A 1 70 ? -1.953 -1.389 1.867 1.00 83.38 70 LEU A C 1
ATOM 541 O O . LEU A 1 70 ? -2.435 -1.051 0.788 1.00 83.38 70 LEU A O 1
ATOM 545 N N . ARG A 1 71 ? -1.763 -2.674 2.189 1.00 80.38 71 ARG A N 1
ATOM 546 C CA . ARG A 1 71 ? -2.119 -3.797 1.310 1.00 80.38 71 ARG A CA 1
ATOM 547 C C . ARG A 1 71 ? -3.622 -3.846 1.030 1.00 80.38 71 ARG A C 1
ATOM 549 O O . ARG A 1 71 ? -4.021 -4.071 -0.114 1.00 80.38 71 ARG A O 1
ATOM 556 N N . TYR A 1 72 ? -4.448 -3.598 2.046 1.00 80.56 72 TYR A N 1
ATOM 557 C CA . TYR A 1 72 ? -5.897 -3.461 1.892 1.00 80.56 72 TYR A CA 1
ATOM 558 C C . TYR A 1 72 ? -6.255 -2.303 0.949 1.00 80.56 72 TYR A C 1
ATOM 560 O O . TYR A 1 72 ? -7.069 -2.477 0.039 1.00 80.56 72 TYR A O 1
ATOM 568 N N . CYS A 1 73 ? -5.590 -1.153 1.102 1.00 82.50 73 CYS A N 1
ATOM 569 C CA . CYS A 1 73 ? -5.813 0.009 0.246 1.00 82.50 73 CYS A CA 1
ATOM 570 C C . CYS A 1 73 ? -5.383 -0.241 -1.208 1.00 82.50 73 CYS A C 1
ATOM 572 O O . CYS A 1 73 ? -6.126 0.091 -2.127 1.00 82.50 73 CYS A O 1
ATOM 574 N N . GLY A 1 74 ? -4.229 -0.880 -1.426 1.00 74.38 74 GLY A N 1
ATOM 575 C CA . GLY A 1 74 ? -3.746 -1.246 -2.764 1.00 74.38 74 GLY A CA 1
ATOM 576 C C . GLY A 1 74 ? -4.632 -2.276 -3.473 1.00 74.38 74 GLY A C 1
ATOM 577 O O . GLY A 1 74 ? -4.735 -2.267 -4.694 1.00 74.38 74 GLY A O 1
ATOM 578 N N . SER A 1 75 ? -5.334 -3.115 -2.707 1.00 74.94 75 SER A N 1
ATOM 579 C CA . SER A 1 75 ? -6.288 -4.105 -3.229 1.00 74.94 75 SER A CA 1
ATOM 580 C C . SER A 1 75 ? -7.704 -3.538 -3.415 1.00 74.94 75 SER A C 1
ATOM 582 O O . SER A 1 75 ? -8.643 -4.300 -3.642 1.00 74.94 75 SER A O 1
ATOM 584 N N . ASN A 1 76 ? -7.892 -2.218 -3.269 1.00 71.00 76 ASN A N 1
ATOM 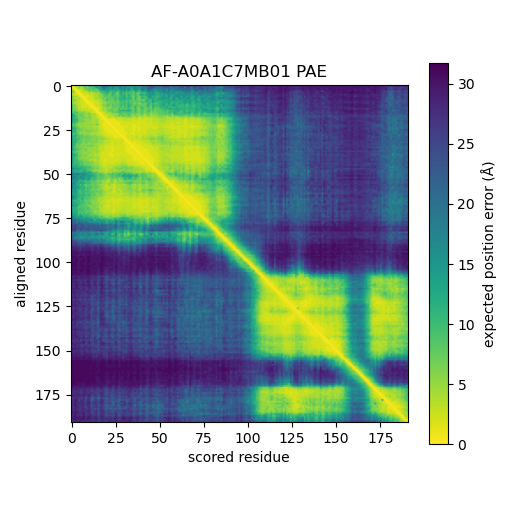585 C CA . ASN A 1 76 ? -9.184 -1.531 -3.381 1.00 71.00 76 ASN A CA 1
ATOM 586 C C . ASN A 1 76 ? -10.290 -2.110 -2.469 1.00 71.00 76 ASN A C 1
ATOM 588 O O . ASN A 1 76 ? -11.478 -2.004 -2.769 1.00 71.00 76 ASN A O 1
ATOM 592 N N . GLY A 1 77 ? -9.900 -2.739 -1.357 1.00 66.19 77 GLY A N 1
ATOM 593 C CA . GLY A 1 77 ? -10.813 -3.384 -0.416 1.00 66.19 77 GLY A CA 1
ATOM 594 C C . GLY A 1 77 ? -11.407 -4.730 -0.857 1.00 66.19 77 GLY A C 1
ATOM 595 O O . GLY A 1 77 ? -12.324 -5.204 -0.195 1.00 66.19 77 GLY A O 1
ATOM 596 N N . LEU A 1 78 ? -10.899 -5.349 -1.933 1.00 57.56 78 LEU A N 1
ATOM 597 C CA . LEU A 1 78 ? -11.424 -6.604 -2.506 1.00 57.56 78 LEU A CA 1
ATOM 598 C C . LEU A 1 78 ? -10.817 -7.888 -1.912 1.00 57.56 78 LEU A C 1
ATOM 600 O O . LEU A 1 78 ? -11.305 -8.982 -2.184 1.00 57.56 78 LEU A O 1
ATOM 604 N N . ALA A 1 79 ? -9.757 -7.779 -1.109 1.00 57.59 79 ALA A N 1
ATOM 605 C CA . ALA A 1 79 ? -9.181 -8.916 -0.398 1.00 57.59 79 ALA A CA 1
ATOM 606 C C . ALA A 1 79 ? -9.954 -9.145 0.912 1.00 57.59 79 ALA A C 1
ATOM 608 O O . ALA A 1 79 ? -9.553 -8.676 1.976 1.00 57.59 79 ALA A O 1
ATOM 609 N N . GLU A 1 80 ? -11.092 -9.828 0.808 1.00 53.66 80 GLU A N 1
ATOM 610 C CA . GLU A 1 80 ? -11.962 -10.202 1.935 1.00 53.66 80 GLU A CA 1
ATOM 611 C C . GLU A 1 80 ? -11.530 -11.517 2.618 1.00 53.66 80 GLU A C 1
ATOM 613 O O . GLU A 1 80 ? -12.255 -12.071 3.439 1.00 53.66 80 GLU A O 1
ATOM 618 N N . GLU A 1 81 ? -10.340 -12.048 2.325 1.00 49.12 81 GLU A N 1
ATOM 619 C CA . GLU A 1 81 ? -9.845 -13.240 3.018 1.00 49.12 81 GLU A CA 1
ATOM 620 C C . GLU A 1 81 ? -9.115 -12.863 4.314 1.00 49.12 81 GLU A C 1
ATOM 622 O O . GLU A 1 81 ? -7.910 -12.624 4.353 1.00 49.12 81 GLU A O 1
ATOM 627 N N . VAL A 1 82 ? -9.905 -12.840 5.394 1.00 51.66 82 VAL A N 1
ATOM 628 C CA . VAL A 1 82 ? -9.489 -13.061 6.792 1.00 51.66 82 VAL A CA 1
ATOM 629 C C . VAL A 1 82 ? -8.454 -12.055 7.319 1.00 51.66 82 VAL A C 1
ATOM 631 O O . VAL A 1 82 ? -7.386 -12.410 7.818 1.00 51.66 82 VAL A O 1
ATOM 634 N N . LEU A 1 83 ? -8.779 -10.764 7.250 1.00 55.53 83 LEU A N 1
ATOM 635 C CA . LEU A 1 83 ? -7.986 -9.719 7.895 1.00 55.53 83 LEU A CA 1
ATOM 636 C C . LEU A 1 83 ? -8.469 -9.505 9.331 1.00 55.53 83 LEU A C 1
ATOM 638 O O . LEU A 1 83 ? -9.209 -8.565 9.605 1.00 55.53 83 LEU A O 1
ATOM 642 N N . SER A 1 84 ? -7.986 -10.326 10.266 1.00 63.66 84 SER A N 1
ATOM 643 C CA . SER A 1 84 ? -7.718 -9.737 11.579 1.00 63.66 84 SER A CA 1
ATOM 644 C C . SER A 1 84 ? -6.604 -8.717 11.339 1.00 63.66 84 SER A C 1
ATOM 646 O O . SER A 1 84 ? -5.457 -9.057 11.035 1.00 63.66 84 SER A O 1
ATOM 648 N N . PHE A 1 85 ? -6.954 -7.432 11.329 1.00 61.62 85 PHE A N 1
ATOM 649 C CA . PHE A 1 85 ? -5.951 -6.372 11.198 1.00 61.62 85 PHE A CA 1
ATOM 650 C C . PHE A 1 85 ? -5.020 -6.379 12.414 1.00 61.62 85 PHE A C 1
ATOM 652 O O . PHE A 1 85 ? -3.825 -6.086 12.305 1.00 61.62 85 PHE A O 1
ATOM 659 N N . VAL A 1 86 ? -5.573 -6.813 13.543 1.00 60.97 86 VAL A N 1
ATOM 660 C CA . VAL A 1 86 ? -4.930 -6.949 14.837 1.00 60.97 86 VAL A CA 1
ATOM 661 C C . VAL A 1 86 ? -3.962 -8.141 14.853 1.00 60.97 86 VAL A C 1
ATOM 663 O O . VAL A 1 86 ? -2.770 -7.974 15.127 1.00 60.97 86 VAL A O 1
ATOM 666 N N . HIS A 1 87 ? -4.389 -9.335 14.434 1.00 59.03 87 HIS A N 1
ATOM 667 C CA . HIS A 1 87 ? -3.567 -10.546 14.500 1.00 59.03 87 HIS A CA 1
ATOM 668 C C . HIS A 1 87 ? -3.030 -10.959 13.130 1.00 59.03 87 HIS A C 1
ATOM 670 O O . HIS A 1 87 ? -3.773 -10.954 12.152 1.00 59.03 87 HIS A O 1
ATOM 676 N N . PRO A 1 88 ? -1.726 -11.276 12.994 1.00 55.28 88 PRO A N 1
ATOM 677 C CA . PRO A 1 88 ? -1.227 -11.852 11.748 1.00 55.28 88 PRO A CA 1
ATOM 678 C C . PRO A 1 88 ? -2.102 -13.065 11.407 1.00 55.28 88 PRO A C 1
ATOM 680 O O . PRO A 1 88 ? -2.456 -13.798 12.338 1.00 55.28 88 PRO A O 1
ATOM 683 N N . PRO A 1 89 ? -2.493 -13.264 10.131 1.00 51.75 89 PRO A N 1
ATOM 684 C CA . PRO A 1 89 ? -3.298 -14.420 9.763 1.00 51.75 89 PRO A CA 1
ATOM 685 C C . PRO A 1 89 ? -2.585 -15.635 10.330 1.00 51.75 89 PRO A C 1
ATOM 687 O O . PRO A 1 89 ? -1.381 -15.789 10.096 1.00 51.75 89 PRO A O 1
ATOM 690 N N . ALA A 1 90 ? -3.296 -16.391 11.172 1.00 45.56 90 ALA A N 1
ATOM 691 C CA . ALA A 1 90 ? -2.743 -17.547 11.847 1.00 45.56 90 ALA A CA 1
ATOM 692 C C . ALA A 1 90 ? -2.059 -18.377 10.771 1.00 45.56 90 ALA A C 1
ATOM 694 O O . ALA A 1 90 ? -2.717 -18.922 9.884 1.00 45.56 90 ALA A O 1
ATOM 695 N N . GLN A 1 91 ? -0.725 -18.395 10.801 1.00 43.19 91 GLN A N 1
ATOM 696 C CA . GLN A 1 91 ? 0.012 -19.375 10.041 1.00 43.19 91 GLN A CA 1
ATOM 697 C C . GLN A 1 91 ? -0.567 -20.691 10.523 1.00 43.19 91 GLN A C 1
ATOM 699 O O . GLN A 1 91 ? -0.453 -21.013 11.704 1.00 43.19 91 GLN A O 1
ATOM 704 N N . SER A 1 92 ? -1.276 -21.382 9.636 1.00 36.94 92 SER A N 1
ATOM 705 C CA . SER A 1 92 ? -1.584 -22.789 9.788 1.00 36.94 92 SER A CA 1
ATOM 706 C C . SER A 1 92 ? -0.264 -23.461 10.122 1.00 36.94 92 SER A C 1
ATOM 708 O O . SER A 1 92 ? 0.575 -23.657 9.247 1.00 36.94 92 SER A O 1
ATOM 710 N N . SER A 1 93 ? -0.041 -23.687 11.408 1.00 36.75 93 SER A N 1
ATOM 711 C CA . SER A 1 93 ? 1.123 -24.348 11.949 1.00 36.75 93 SER A CA 1
ATOM 712 C C . SER A 1 93 ? 0.880 -25.844 11.778 1.00 36.75 93 SER A C 1
ATOM 714 O O . SER A 1 93 ? -0.003 -26.390 12.443 1.00 36.75 93 SER A O 1
ATOM 716 N N . PRO A 1 94 ? 1.623 -26.556 10.910 1.00 38.53 94 PRO A N 1
ATOM 717 C CA . PRO A 1 94 ? 1.875 -27.951 11.204 1.00 38.53 94 PRO A CA 1
ATOM 718 C C . PRO A 1 94 ? 2.741 -27.980 12.471 1.00 38.53 94 PRO A C 1
ATOM 720 O O . PRO A 1 94 ? 3.606 -27.122 12.665 1.00 38.53 94 PRO A O 1
ATOM 723 N N . GLY A 1 95 ? 2.440 -28.920 13.361 1.00 33.75 95 GLY A N 1
ATOM 724 C CA . GLY A 1 95 ? 3.046 -29.052 14.680 1.00 33.75 95 GLY A CA 1
ATOM 725 C C . GLY A 1 95 ? 4.572 -28.958 14.688 1.00 33.75 95 GLY A C 1
ATOM 726 O O . GLY A 1 95 ? 5.269 -29.348 13.751 1.00 33.75 95 GLY A O 1
ATOM 727 N N . ILE A 1 96 ? 5.068 -28.399 15.787 1.00 50.00 96 ILE A N 1
ATOM 728 C CA . ILE A 1 96 ? 6.479 -28.355 16.142 1.00 50.00 96 ILE A CA 1
ATOM 729 C C . ILE A 1 96 ? 6.901 -29.773 16.519 1.00 50.00 96 ILE A C 1
ATOM 731 O O . ILE A 1 96 ? 6.826 -30.160 17.683 1.00 50.00 96 ILE A O 1
ATOM 735 N N . ASP A 1 97 ? 7.415 -30.504 15.540 1.00 39.97 97 ASP A N 1
ATOM 736 C CA . ASP A 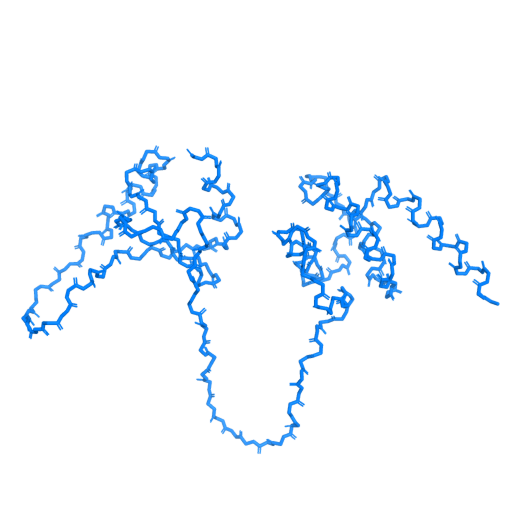1 97 ? 8.127 -31.752 15.765 1.00 39.97 97 ASP A CA 1
ATOM 737 C C . ASP A 1 97 ? 9.528 -31.573 15.173 1.00 39.97 97 ASP A C 1
ATOM 739 O O . ASP A 1 97 ? 9.731 -31.368 13.978 1.00 39.97 97 ASP A O 1
ATOM 743 N N . SER A 1 98 ? 10.504 -31.537 16.072 1.00 49.88 98 SER A N 1
ATOM 744 C CA . SER A 1 98 ? 11.891 -31.165 15.824 1.00 49.88 98 SER A CA 1
ATOM 745 C C . SER A 1 98 ? 12.603 -32.107 14.851 1.00 49.88 98 SER A C 1
ATOM 747 O O . SER A 1 98 ? 12.750 -33.286 15.152 1.00 49.88 98 SER A O 1
ATOM 749 N N . ALA A 1 99 ? 13.177 -31.576 13.770 1.00 36.19 99 ALA A N 1
ATOM 750 C CA . ALA A 1 99 ? 14.404 -32.106 13.175 1.00 36.19 99 ALA A CA 1
ATOM 751 C C . ALA A 1 99 ? 15.030 -31.075 12.228 1.00 36.19 99 ALA A C 1
ATOM 753 O O . ALA A 1 99 ? 14.353 -30.344 11.516 1.00 36.19 99 ALA A O 1
ATOM 754 N N . ALA A 1 100 ? 16.350 -30.998 12.282 1.00 44.78 100 ALA A N 1
ATOM 755 C CA . ALA A 1 100 ? 17.188 -30.012 11.633 1.00 44.78 100 ALA A CA 1
ATOM 756 C C . ALA A 1 100 ? 17.111 -30.009 10.089 1.00 44.78 100 ALA A C 1
ATOM 758 O O . ALA A 1 100 ? 16.887 -31.041 9.470 1.00 44.78 100 ALA A O 1
ATOM 759 N N . GLN A 1 101 ? 17.467 -28.847 9.521 1.00 50.06 101 GLN A N 1
ATOM 760 C CA . GLN A 1 101 ? 17.980 -28.632 8.157 1.00 50.06 101 GLN A CA 1
ATOM 761 C C . GLN A 1 101 ? 16.993 -28.827 6.990 1.00 50.06 101 GLN A C 1
ATOM 763 O O . GLN A 1 101 ? 16.823 -29.919 6.465 1.00 50.06 101 GLN A O 1
ATOM 768 N N . ASN A 1 102 ? 16.463 -27.721 6.461 1.00 38.62 102 ASN A N 1
ATOM 769 C CA . ASN A 1 102 ? 17.054 -27.060 5.288 1.00 38.62 102 ASN A CA 1
ATOM 770 C C . ASN A 1 102 ? 16.239 -25.816 4.915 1.00 38.62 102 ASN A C 1
ATOM 772 O O . ASN A 1 102 ? 15.024 -25.872 4.746 1.00 38.62 102 ASN A O 1
ATOM 776 N N . GLY A 1 103 ? 16.925 -24.676 4.816 1.00 45.25 103 GLY A N 1
ATOM 777 C CA . GLY A 1 103 ? 16.353 -23.458 4.269 1.00 45.25 103 GLY A CA 1
ATOM 778 C C . GLY A 1 103 ? 16.156 -23.618 2.769 1.00 45.25 103 GLY A C 1
ATOM 779 O O . GLY A 1 103 ? 17.129 -23.682 2.029 1.00 45.25 103 GLY A O 1
ATOM 780 N N . ASP A 1 104 ? 14.901 -23.650 2.342 1.00 36.16 104 ASP A N 1
ATOM 781 C CA . ASP A 1 104 ? 14.518 -23.365 0.965 1.00 36.16 104 ASP A CA 1
ATOM 782 C C . ASP A 1 104 ? 13.182 -22.617 0.985 1.00 36.16 104 ASP A C 1
ATOM 784 O O . ASP A 1 104 ? 12.106 -23.145 0.713 1.00 36.16 104 ASP A O 1
ATOM 788 N N . THR A 1 105 ? 13.227 -21.356 1.425 1.00 41.38 105 THR A N 1
ATOM 789 C CA . THR A 1 105 ? 12.142 -20.425 1.118 1.00 41.38 105 THR A CA 1
ATOM 790 C C . THR A 1 105 ? 12.300 -20.070 -0.350 1.00 41.38 105 THR A C 1
ATOM 792 O O . THR A 1 105 ? 13.000 -19.114 -0.684 1.00 41.38 105 THR A O 1
ATOM 795 N N . SER A 1 106 ? 11.666 -20.852 -1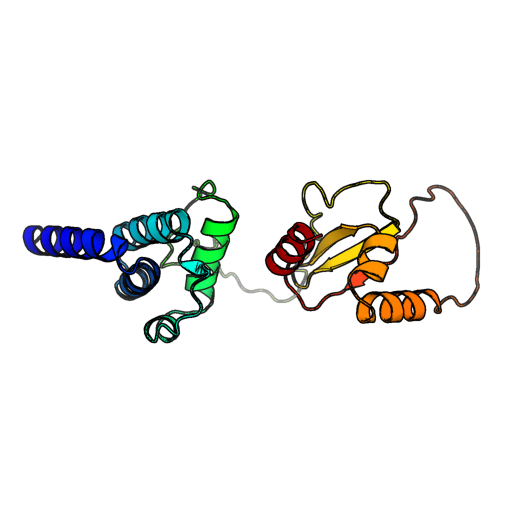.222 1.00 46.69 106 SER A N 1
ATOM 796 C CA . SER A 1 106 ? 11.443 -20.482 -2.616 1.00 46.69 106 SER A CA 1
ATOM 797 C C . SER A 1 106 ? 10.644 -19.177 -2.623 1.00 46.69 106 SER A C 1
ATOM 799 O O . SER A 1 106 ? 9.417 -19.160 -2.525 1.00 46.69 106 SER A O 1
ATOM 801 N N . ARG A 1 107 ? 11.354 -18.044 -2.607 1.00 50.75 107 ARG A N 1
ATOM 802 C CA . ARG A 1 107 ? 10.758 -16.724 -2.775 1.00 50.75 107 ARG A CA 1
ATOM 803 C C . ARG A 1 107 ? 10.259 -16.670 -4.217 1.00 50.75 107 ARG A C 1
ATOM 805 O O . ARG A 1 107 ? 11.042 -16.438 -5.133 1.00 50.75 107 ARG A O 1
ATOM 812 N N . SER A 1 108 ? 8.982 -16.988 -4.411 1.00 59.53 108 SER A N 1
ATOM 813 C CA . SER A 1 108 ? 8.368 -17.076 -5.734 1.00 59.53 108 SER A CA 1
ATOM 814 C C . SER A 1 108 ? 8.433 -15.717 -6.430 1.00 59.53 108 SER A C 1
ATOM 816 O O . SER A 1 108 ? 7.711 -14.789 -6.069 1.00 59.53 108 SER A O 1
ATOM 818 N N . ILE A 1 109 ? 9.304 -15.609 -7.432 1.00 70.69 109 ILE A N 1
ATOM 819 C CA . ILE A 1 109 ? 9.373 -14.463 -8.340 1.00 70.69 109 ILE A CA 1
ATOM 820 C C . ILE A 1 109 ? 7.994 -14.293 -8.985 1.00 70.69 109 ILE A C 1
ATOM 822 O O . ILE A 1 109 ? 7.440 -15.253 -9.523 1.00 70.69 109 ILE A O 1
ATOM 826 N N . THR A 1 110 ? 7.430 -13.089 -8.917 1.00 79.31 110 THR A N 1
ATOM 827 C CA . THR A 1 110 ? 6.077 -12.802 -9.421 1.00 79.31 110 THR A CA 1
ATOM 828 C C . THR A 1 110 ? 6.149 -11.718 -10.492 1.00 79.31 110 THR A C 1
ATOM 830 O O . THR A 1 110 ? 6.872 -10.744 -10.330 1.00 79.31 110 THR A O 1
ATOM 833 N N . ASN A 1 111 ? 5.426 -11.853 -11.605 1.00 80.31 111 ASN A N 1
ATOM 834 C CA . ASN A 1 111 ? 5.377 -10.791 -12.617 1.00 80.31 111 ASN A CA 1
ATOM 835 C C . ASN A 1 111 ? 4.351 -9.724 -12.219 1.00 80.31 111 ASN A C 1
ATOM 837 O O . ASN A 1 111 ? 3.275 -10.050 -11.713 1.00 80.31 111 ASN A O 1
ATOM 841 N N . ALA A 1 112 ? 4.679 -8.459 -12.465 1.00 81.81 112 ALA A N 1
ATOM 842 C CA . ALA A 1 112 ? 3.752 -7.353 -12.297 1.00 81.81 112 ALA A CA 1
ATOM 843 C C . ALA A 1 112 ? 2.558 -7.496 -13.264 1.00 81.81 112 ALA A C 1
ATOM 845 O O . ALA A 1 112 ? 2.727 -8.018 -14.367 1.00 81.81 112 ALA A O 1
ATOM 846 N N . PRO A 1 113 ? 1.356 -7.036 -12.878 1.00 77.50 113 PRO A N 1
ATOM 847 C CA . PRO A 1 113 ? 0.196 -7.023 -13.764 1.00 77.50 113 PRO A CA 1
ATOM 848 C C . PRO A 1 113 ? 0.336 -5.969 -14.877 1.00 77.50 113 PRO A C 1
ATOM 850 O O . PRO A 1 113 ? 1.190 -5.078 -14.819 1.00 77.50 113 PRO A O 1
ATOM 853 N N . HIS A 1 114 ? -0.553 -6.033 -15.873 1.00 77.00 114 HIS A N 1
ATOM 854 C CA . HIS A 1 114 ? -0.708 -4.995 -16.897 1.00 77.00 114 HIS A CA 1
ATOM 855 C C . HIS A 1 114 ? -0.741 -3.583 -16.274 1.00 77.00 114 HIS A C 1
ATOM 857 O O . HIS A 1 114 ? -1.471 -3.370 -15.301 1.00 77.00 114 HIS A O 1
ATOM 863 N N . PRO A 1 115 ? -0.020 -2.589 -16.830 1.00 76.50 115 PRO A N 1
ATOM 864 C CA . PRO A 1 115 ? 0.639 -2.573 -18.145 1.00 76.50 115 PRO A CA 1
ATOM 865 C C . PRO A 1 115 ? 2.087 -3.091 -18.173 1.00 76.50 115 PRO A C 1
ATOM 867 O O . PRO A 1 115 ? 2.744 -2.990 -19.208 1.00 76.50 115 PRO A O 1
ATOM 870 N N . PHE A 1 116 ? 2.605 -3.622 -17.064 1.00 80.69 116 PHE A N 1
ATOM 871 C CA . PHE A 1 116 ? 4.025 -3.961 -16.898 1.00 80.69 116 PHE A CA 1
ATOM 872 C C . PHE A 1 116 ? 4.345 -5.443 -17.161 1.00 80.69 116 PHE A C 1
ATOM 874 O O . PHE A 1 116 ? 5.358 -5.959 -16.689 1.00 80.69 116 PHE A O 1
ATOM 881 N N . ASP A 1 117 ? 3.492 -6.131 -17.922 1.00 80.12 117 ASP A N 1
ATOM 882 C CA . ASP A 1 117 ? 3.592 -7.549 -18.292 1.00 80.12 117 ASP A CA 1
ATOM 883 C C . ASP A 1 117 ? 3.928 -7.775 -19.781 1.00 80.12 117 ASP A C 1
ATOM 885 O O . ASP A 1 117 ? 4.082 -8.917 -20.227 1.00 80.12 117 ASP A O 1
ATOM 889 N N . ARG A 1 118 ? 4.100 -6.699 -20.560 1.00 79.75 118 ARG A N 1
ATOM 890 C CA . ARG A 1 118 ? 4.205 -6.763 -22.025 1.00 79.75 118 ARG A CA 1
ATOM 891 C C . ARG A 1 118 ? 5.452 -7.484 -22.541 1.00 79.75 118 ARG A C 1
ATOM 893 O O . ARG A 1 118 ? 6.563 -7.320 -22.037 1.00 79.75 118 ARG A O 1
ATOM 900 N N . GLU A 1 119 ? 5.267 -8.247 -23.620 1.00 80.12 119 GLU A N 1
ATOM 901 C CA . GLU A 1 119 ? 6.314 -9.048 -24.269 1.00 80.12 119 GLU A CA 1
ATOM 902 C C . GLU A 1 119 ? 7.359 -8.271 -25.062 1.00 80.12 119 GLU A C 1
ATOM 904 O O . GLU A 1 119 ? 8.475 -8.764 -25.226 1.00 80.12 119 GLU A O 1
ATOM 909 N N . ASP A 1 120 ? 7.023 -7.058 -25.485 1.00 82.44 120 ASP A N 1
ATOM 910 C CA . ASP A 1 120 ? 7.883 -6.148 -26.240 1.00 82.44 120 ASP A CA 1
ATOM 911 C C . ASP A 1 120 ? 8.868 -5.354 -25.363 1.00 82.44 120 ASP A C 1
ATOM 913 O O . ASP A 1 120 ? 9.675 -4.585 -25.890 1.00 82.44 120 ASP A O 1
ATOM 917 N N . ALA A 1 121 ? 8.832 -5.537 -24.041 1.00 83.38 121 ALA A N 1
ATOM 918 C CA . ALA A 1 121 ? 9.775 -4.924 -23.114 1.00 83.38 121 ALA A CA 1
ATOM 919 C C . ALA A 1 121 ? 11.223 -5.364 -23.383 1.00 83.38 121 ALA A C 1
ATOM 921 O O . ALA A 1 121 ? 11.506 -6.540 -23.628 1.00 83.38 121 ALA A O 1
ATOM 922 N N . ASP A 1 122 ? 12.14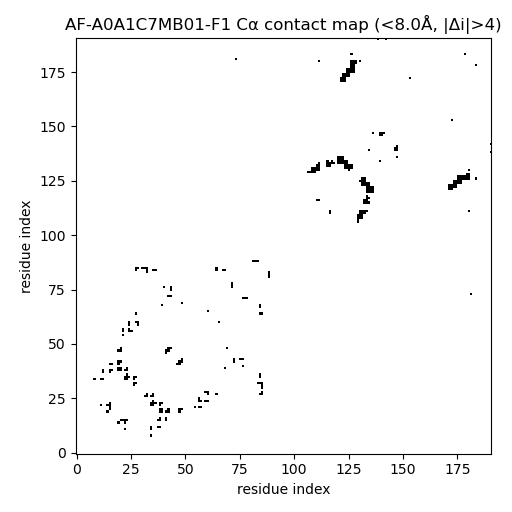9 -4.415 -23.278 1.00 85.19 122 ASP A N 1
ATOM 923 C CA . ASP A 1 122 ? 13.588 -4.604 -23.486 1.00 85.19 122 ASP A CA 1
ATOM 924 C C . ASP A 1 122 ? 14.381 -4.644 -22.165 1.00 85.19 122 ASP A C 1
ATOM 926 O O . ASP A 1 122 ? 15.584 -4.906 -22.186 1.00 85.19 122 ASP A O 1
ATOM 930 N N . ILE A 1 123 ? 13.720 -4.450 -21.017 1.00 84.94 123 ILE A N 1
ATOM 931 C CA . ILE A 1 123 ? 14.318 -4.539 -19.682 1.00 84.94 123 ILE A CA 1
ATOM 932 C C . ILE A 1 123 ? 13.308 -5.043 -18.637 1.00 84.94 123 ILE A C 1
ATOM 934 O O . ILE A 1 123 ? 12.100 -4.815 -18.751 1.00 84.94 123 ILE A O 1
ATOM 938 N N . VAL A 1 124 ? 13.812 -5.721 -17.602 1.00 86.94 124 VAL A N 1
ATOM 939 C CA . VAL A 1 124 ? 13.035 -6.114 -16.419 1.00 86.94 124 VAL A CA 1
ATOM 940 C C . VAL A 1 124 ? 13.571 -5.380 -15.193 1.00 86.94 124 VAL A C 1
ATOM 942 O O . VAL A 1 124 ? 14.752 -5.478 -14.869 1.00 86.94 124 VAL A O 1
ATOM 945 N N . LEU A 1 125 ? 12.708 -4.657 -14.486 1.00 86.12 125 LEU A N 1
ATOM 946 C CA . LEU A 1 125 ? 13.015 -4.148 -13.152 1.00 86.12 125 LEU A CA 1
ATOM 947 C C . LEU A 1 125 ? 12.554 -5.174 -12.122 1.00 86.12 125 LEU A C 1
ATOM 949 O O . LEU A 1 125 ? 11.399 -5.591 -12.140 1.00 86.12 125 LEU A O 1
ATOM 953 N N . CYS A 1 126 ? 13.448 -5.582 -11.233 1.00 85.44 126 CYS A N 1
ATOM 954 C CA . CYS A 1 126 ? 13.135 -6.463 -10.120 1.00 85.44 126 CYS A CA 1
ATOM 955 C C . CYS A 1 126 ? 13.042 -5.631 -8.845 1.00 85.44 126 CYS A C 1
ATOM 957 O O . CYS A 1 126 ? 13.991 -4.944 -8.473 1.00 85.44 126 CYS A O 1
ATOM 959 N N . SER A 1 127 ? 11.888 -5.671 -8.198 1.00 84.94 127 SER A N 1
ATOM 960 C CA . SER A 1 127 ? 11.669 -5.019 -6.916 1.00 84.94 127 SER A CA 1
ATOM 961 C C . SER A 1 127 ? 12.309 -5.799 -5.759 1.00 84.94 127 SER A C 1
ATOM 963 O O . SER A 1 127 ? 12.628 -6.983 -5.890 1.00 84.94 127 SER A O 1
ATOM 965 N N . SER A 1 128 ? 12.467 -5.164 -4.595 1.00 84.38 128 SER A N 1
ATOM 966 C CA . SER A 1 128 ? 12.964 -5.819 -3.378 1.00 84.38 128 SER A CA 1
ATOM 967 C C . SER A 1 128 ? 12.060 -6.952 -2.871 1.00 84.38 128 SER A C 1
ATOM 969 O O . SER A 1 128 ? 12.545 -7.869 -2.203 1.00 84.38 128 SER A O 1
ATOM 971 N N . ASP A 1 129 ? 10.775 -6.938 -3.234 1.00 82.00 129 ASP A N 1
ATOM 972 C CA . ASP A 1 129 ? 9.812 -8.015 -2.979 1.00 82.00 129 ASP A CA 1
ATOM 973 C C . ASP A 1 129 ? 9.761 -9.078 -4.096 1.00 82.00 129 ASP A C 1
ATOM 975 O O . ASP A 1 129 ? 8.899 -9.955 -4.076 1.00 82.00 129 ASP A O 1
ATOM 979 N N . LEU A 1 130 ? 10.727 -9.046 -5.026 1.00 76.69 130 LEU A N 1
ATOM 980 C CA . LEU A 1 130 ? 10.897 -9.989 -6.138 1.00 76.69 130 LEU A CA 1
ATOM 981 C C . LEU A 1 130 ? 9.754 -9.964 -7.162 1.00 76.69 130 LEU A C 1
ATOM 983 O O . LEU A 1 130 ? 9.494 -10.962 -7.845 1.00 76.69 130 LEU A O 1
ATOM 987 N N . VAL A 1 131 ? 9.100 -8.807 -7.304 1.00 83.75 131 VAL A N 1
ATOM 988 C CA . VAL A 1 131 ? 8.179 -8.542 -8.411 1.00 83.75 131 VAL A CA 1
ATOM 989 C C . VAL A 1 131 ? 8.937 -8.023 -9.636 1.00 83.75 131 VAL A C 1
ATOM 991 O O . VAL A 1 131 ? 9.717 -7.073 -9.549 1.00 83.75 131 VAL A O 1
ATOM 994 N N . HIS A 1 132 ? 8.698 -8.644 -10.790 1.00 85.38 132 HIS A N 1
ATOM 995 C CA . HIS A 1 132 ? 9.293 -8.291 -12.076 1.00 85.38 132 HIS A CA 1
ATOM 996 C C . HIS A 1 132 ? 8.381 -7.365 -12.883 1.00 85.38 132 HIS A C 1
ATOM 998 O O . HIS A 1 132 ? 7.285 -7.751 -13.281 1.00 85.38 132 HIS A O 1
ATOM 1004 N N . PHE A 1 133 ? 8.872 -6.171 -13.196 1.00 85.81 133 PHE A N 1
ATOM 1005 C CA . PHE A 1 133 ? 8.209 -5.190 -14.047 1.00 85.81 133 PHE A CA 1
ATOM 1006 C C . PHE A 1 133 ? 8.891 -5.151 -15.406 1.00 85.81 133 PHE A C 1
ATOM 1008 O O . PHE A 1 133 ? 10.070 -4.811 -15.515 1.00 85.81 133 PHE A O 1
ATOM 1015 N N . ARG A 1 134 ? 8.151 -5.484 -16.458 1.00 87.44 134 ARG A N 1
ATOM 1016 C CA . ARG A 1 134 ? 8.634 -5.426 -17.835 1.00 87.44 134 ARG A CA 1
ATOM 1017 C C . ARG A 1 134 ? 8.371 -4.031 -18.374 1.00 87.44 134 ARG A C 1
ATOM 1019 O O . ARG A 1 134 ? 7.222 -3.609 -18.487 1.00 87.44 134 ARG A O 1
ATOM 1026 N N . VAL A 1 135 ? 9.440 -3.296 -18.655 1.00 87.38 135 VAL A N 1
ATOM 1027 C CA . VAL A 1 135 ? 9.364 -1.886 -19.054 1.00 87.38 135 VAL A CA 1
ATOM 1028 C C . VAL A 1 135 ? 10.248 -1.611 -20.262 1.00 87.38 135 VAL A C 1
ATOM 1030 O O . VAL A 1 135 ? 11.042 -2.457 -20.673 1.00 87.38 135 VAL A O 1
ATOM 1033 N N . HIS A 1 136 ? 10.096 -0.419 -20.840 1.00 89.00 136 HIS A N 1
ATOM 1034 C CA . HIS A 1 136 ? 10.922 0.022 -21.956 1.00 89.00 136 HIS A CA 1
ATOM 1035 C C . HIS A 1 136 ? 12.065 0.920 -21.480 1.00 89.00 136 HIS A C 1
ATOM 1037 O O . HIS A 1 136 ? 11.843 1.962 -20.855 1.00 89.00 136 HIS A O 1
ATOM 1043 N N . SER A 1 137 ? 13.294 0.570 -21.844 1.00 85.94 137 SER A N 1
ATOM 1044 C CA . SER A 1 137 ? 14.499 1.319 -21.508 1.00 85.94 137 SER A CA 1
ATOM 1045 C C . SER A 1 137 ? 14.445 2.756 -22.013 1.00 85.94 137 SER A C 1
ATOM 1047 O O . SER A 1 137 ? 14.952 3.654 -21.350 1.00 85.94 137 SER A O 1
ATOM 1049 N N . ALA A 1 138 ? 13.798 2.997 -23.158 1.00 86.75 138 ALA A N 1
ATOM 1050 C CA . ALA A 1 138 ? 13.599 4.334 -23.708 1.00 86.75 138 ALA A CA 1
ATOM 1051 C C . ALA A 1 138 ? 12.856 5.251 -22.724 1.00 86.75 138 ALA A C 1
ATOM 1053 O O . ALA A 1 138 ? 13.293 6.376 -22.492 1.00 86.75 138 ALA A O 1
ATOM 1054 N N . ILE A 1 139 ? 11.799 4.740 -22.085 1.00 85.19 139 ILE A N 1
ATOM 1055 C CA . ILE A 1 139 ? 11.016 5.486 -21.094 1.00 85.19 139 ILE A CA 1
ATOM 1056 C C . ILE A 1 139 ? 11.874 5.751 -19.856 1.00 85.19 139 ILE A C 1
ATOM 1058 O O . ILE A 1 139 ? 11.981 6.896 -19.426 1.00 85.19 139 ILE A O 1
ATOM 1062 N N . LEU A 1 140 ? 12.561 4.732 -19.326 1.00 84.88 140 LEU A N 1
ATOM 1063 C CA . LEU A 1 140 ? 13.420 4.894 -18.145 1.00 84.88 140 LEU A CA 1
ATOM 1064 C C . LEU A 1 140 ? 14.568 5.884 -18.379 1.00 84.88 140 LEU A C 1
ATOM 1066 O O . LEU A 1 140 ? 14.874 6.695 -17.507 1.00 84.88 140 LEU A O 1
ATOM 1070 N N . ARG A 1 141 ? 15.184 5.846 -19.566 1.00 86.56 141 ARG A N 1
ATOM 1071 C CA . ARG A 1 141 ? 16.265 6.758 -19.962 1.00 86.56 141 ARG A CA 1
ATOM 1072 C C . ARG A 1 141 ? 15.793 8.204 -20.087 1.00 86.56 141 ARG A C 1
ATOM 1074 O O . ARG A 1 141 ? 16.571 9.112 -19.806 1.00 86.56 141 ARG A O 1
ATOM 1081 N N . MET A 1 142 ? 14.554 8.412 -20.535 1.00 83.31 142 MET A N 1
ATOM 1082 C CA . MET A 1 142 ? 13.936 9.738 -20.612 1.00 83.31 142 MET A CA 1
ATOM 1083 C C . MET A 1 142 ? 13.510 10.243 -19.233 1.00 83.31 142 MET A C 1
ATOM 1085 O O . MET A 1 142 ? 13.696 11.417 -18.930 1.00 83.31 142 MET A O 1
ATOM 1089 N N . ALA A 1 143 ? 12.967 9.356 -18.400 1.00 80.56 143 ALA A N 1
ATOM 1090 C CA . ALA A 1 143 ? 12.451 9.691 -17.081 1.00 80.56 143 ALA A CA 1
ATOM 1091 C C . ALA A 1 143 ? 13.560 9.997 -16.064 1.00 80.56 143 ALA A C 1
ATOM 1093 O O . ALA A 1 143 ? 13.379 10.851 -15.198 1.00 80.56 143 ALA A O 1
ATOM 1094 N N . SER A 1 144 ? 14.702 9.302 -16.145 1.00 84.50 144 SER A N 1
ATOM 1095 C CA . SER A 1 144 ? 15.760 9.396 -15.140 1.00 84.50 144 SER A CA 1
ATOM 1096 C C . SER A 1 144 ? 17.169 9.297 -15.744 1.00 84.50 144 SER A C 1
ATOM 1098 O O . SER A 1 144 ? 17.557 8.239 -16.252 1.00 84.50 144 SER A O 1
ATOM 1100 N N . PRO A 1 145 ? 17.996 10.357 -15.617 1.00 84.38 145 PRO A N 1
ATOM 1101 C CA . PRO A 1 145 ? 19.414 10.312 -15.977 1.00 84.38 145 PRO A CA 1
ATOM 1102 C C . PRO A 1 145 ? 20.177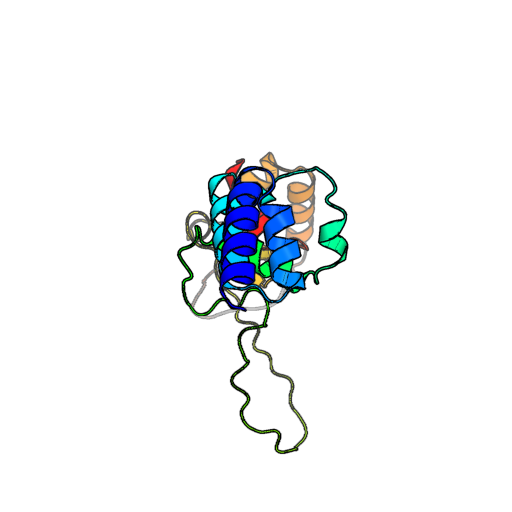 9.222 -15.216 1.00 84.38 145 PRO A C 1
ATOM 1104 O O . PRO A 1 145 ? 21.023 8.550 -15.793 1.00 84.38 145 PRO A O 1
ATOM 1107 N N . TYR A 1 146 ? 19.823 8.989 -13.947 1.00 84.94 146 TYR A N 1
ATOM 1108 C CA . TYR A 1 146 ? 20.436 7.946 -13.125 1.00 84.94 146 TYR A CA 1
ATOM 1109 C C . TYR A 1 146 ? 20.193 6.545 -13.700 1.00 84.94 146 TYR A C 1
ATOM 1111 O O . TYR A 1 146 ? 21.128 5.755 -13.823 1.00 84.94 146 TYR A O 1
ATOM 1119 N N . LEU A 1 147 ? 18.950 6.240 -14.099 1.00 81.62 147 LEU A N 1
ATOM 1120 C CA . LEU A 1 147 ? 18.616 4.937 -14.685 1.00 81.62 147 LEU A CA 1
ATOM 1121 C C . LEU A 1 147 ? 19.238 4.754 -16.072 1.00 81.62 147 LEU A C 1
ATOM 1123 O O . LEU A 1 147 ? 19.621 3.641 -16.429 1.00 81.62 147 LEU A O 1
ATOM 1127 N N . ARG A 1 148 ? 19.386 5.837 -16.845 1.00 84.38 148 ARG A N 1
ATOM 1128 C CA . ARG A 1 148 ? 20.120 5.807 -18.115 1.00 84.38 148 ARG A CA 1
ATOM 1129 C C . ARG A 1 148 ? 21.572 5.388 -17.911 1.00 84.38 148 ARG A C 1
ATOM 1131 O O . ARG A 1 148 ? 22.053 4.520 -18.641 1.00 84.38 148 ARG A O 1
ATOM 1138 N N . ASP A 1 149 ? 22.247 6.001 -16.947 1.00 86.00 149 ASP A N 1
ATOM 1139 C CA . ASP A 1 149 ? 23.669 5.772 -16.710 1.00 86.00 149 ASP A CA 1
ATOM 1140 C C . ASP A 1 149 ? 23.881 4.348 -16.143 1.00 86.00 149 ASP A C 1
ATOM 1142 O O . ASP A 1 149 ? 24.644 3.571 -16.716 1.00 86.00 149 ASP A O 1
ATOM 1146 N N . LYS A 1 150 ? 23.058 3.924 -15.169 1.00 82.25 150 LYS A N 1
ATOM 1147 C CA . LYS A 1 150 ? 22.994 2.541 -14.638 1.00 82.25 150 LYS A CA 1
ATOM 1148 C C . LYS A 1 150 ? 22.800 1.465 -15.711 1.00 82.25 150 LYS A C 1
ATOM 1150 O O . LYS A 1 150 ? 23.451 0.419 -15.677 1.00 82.25 150 LYS A O 1
ATOM 1155 N N . LEU A 1 151 ? 21.886 1.691 -16.657 1.00 80.81 151 LEU A N 1
ATOM 1156 C CA . LEU A 1 151 ? 21.617 0.747 -17.744 1.00 80.81 151 LEU A CA 1
ATOM 1157 C C . LEU A 1 151 ? 22.773 0.684 -18.753 1.00 80.81 151 LEU A C 1
ATOM 1159 O O . LEU A 1 151 ? 23.026 -0.364 -19.349 1.00 80.81 151 LEU A O 1
ATOM 1163 N N . THR A 1 152 ? 23.475 1.800 -18.946 1.00 80.94 152 THR A N 1
ATOM 1164 C CA . THR A 1 152 ? 24.653 1.863 -19.819 1.00 80.94 152 THR A CA 1
ATOM 1165 C C . THR A 1 152 ? 25.812 1.076 -19.205 1.00 80.94 152 THR A C 1
ATOM 1167 O O . THR A 1 152 ? 26.429 0.279 -19.904 1.00 80.94 152 THR A O 1
ATOM 1170 N N . GLU A 1 153 ? 26.030 1.204 -17.892 1.00 76.12 153 GLU A N 1
ATOM 1171 C CA . GLU A 1 153 ? 27.043 0.445 -17.141 1.00 76.12 153 GLU A CA 1
ATOM 1172 C C . GLU A 1 153 ? 26.744 -1.063 -17.099 1.00 76.12 153 GLU A C 1
ATOM 1174 O O . GLU A 1 153 ? 27.637 -1.882 -17.305 1.00 76.12 153 GLU A O 1
ATOM 1179 N N . SER A 1 154 ? 25.477 -1.446 -16.913 1.00 63.91 154 SER A N 1
ATOM 1180 C CA . SER A 1 154 ? 25.063 -2.860 -16.835 1.00 63.91 154 SER A CA 1
ATOM 1181 C C . SER A 1 154 ? 25.159 -3.602 -18.176 1.00 63.91 154 SER A C 1
ATOM 1183 O O . SER A 1 154 ? 25.171 -4.828 -18.207 1.00 63.91 154 SER A O 1
ATOM 1185 N N . SER A 1 155 ? 25.235 -2.878 -19.297 1.00 59.88 155 SER A N 1
ATOM 1186 C CA . SER A 1 155 ? 25.370 -3.471 -20.637 1.00 59.88 155 SER A CA 1
ATOM 1187 C C . SER A 1 155 ? 26.823 -3.831 -20.996 1.00 59.88 155 SER A C 1
ATOM 1189 O O . SER A 1 155 ? 27.068 -4.307 -22.104 1.00 59.88 155 SER A O 1
ATOM 1191 N N . GLN A 1 156 ? 27.788 -3.589 -20.096 1.00 50.62 156 GLN A N 1
ATOM 1192 C CA . GLN A 1 156 ? 29.223 -3.673 -20.390 1.00 50.62 156 GLN A CA 1
ATOM 1193 C C . GLN A 1 156 ? 29.939 -4.905 -19.793 1.00 50.62 156 GLN A C 1
ATOM 1195 O O . GLN A 1 156 ? 31.149 -5.041 -19.970 1.00 50.62 156 GLN A O 1
ATOM 1200 N N . GLU A 1 157 ? 29.223 -5.852 -19.172 1.00 39.97 157 GLU A N 1
ATOM 1201 C CA . GLU A 1 157 ? 29.793 -7.140 -18.740 1.00 39.97 157 GLU A CA 1
ATOM 1202 C C . GLU A 1 157 ? 29.392 -8.297 -19.673 1.00 39.97 157 GLU A C 1
ATOM 1204 O O . GLU A 1 157 ? 28.375 -8.959 -19.489 1.00 39.97 157 GLU A O 1
ATOM 1209 N N . LEU A 1 158 ? 30.241 -8.575 -20.665 1.00 38.56 158 LEU A N 1
ATOM 1210 C CA . LEU A 1 158 ? 30.329 -9.878 -21.331 1.00 38.56 158 LEU A CA 1
ATOM 1211 C C . LEU A 1 158 ? 31.811 -10.259 -21.475 1.00 38.56 158 LEU A C 1
ATOM 1213 O O . LEU A 1 158 ? 32.533 -9.599 -22.223 1.00 38.56 158 LEU A O 1
ATOM 1217 N N . PRO A 1 159 ? 32.275 -11.339 -20.827 1.00 36.72 159 PRO A N 1
ATOM 1218 C CA . PRO A 1 159 ? 33.361 -12.158 -21.337 1.00 36.72 159 PRO A CA 1
ATOM 1219 C C . PRO A 1 159 ? 32.792 -13.244 -22.268 1.00 36.72 159 PRO A C 1
ATOM 1221 O O . PRO A 1 159 ? 31.823 -13.928 -21.936 1.00 36.72 159 PRO A O 1
ATOM 1224 N N . ASP A 1 160 ? 33.420 -13.410 -23.431 1.00 40.16 160 ASP A N 1
ATOM 1225 C CA . ASP A 1 160 ? 33.166 -14.477 -24.403 1.00 40.16 160 ASP A CA 1
ATOM 1226 C C . ASP A 1 160 ? 33.320 -15.890 -23.801 1.00 40.16 160 ASP A C 1
ATOM 1228 O O . ASP A 1 160 ? 34.350 -16.186 -23.198 1.00 40.16 160 ASP A O 1
ATOM 1232 N N . CYS A 1 161 ? 32.353 -16.793 -24.049 1.00 27.58 161 CYS A N 1
ATOM 1233 C CA . CYS A 1 161 ? 32.573 -18.111 -24.686 1.00 27.58 161 CYS A CA 1
ATOM 1234 C C . CYS A 1 161 ? 31.302 -19.000 -24.696 1.00 27.58 161 CYS A C 1
ATOM 1236 O O . CYS A 1 161 ? 30.891 -19.556 -23.686 1.00 27.58 161 CYS A O 1
ATOM 1238 N N . CYS A 1 162 ? 30.808 -19.242 -25.919 1.00 28.38 162 CYS A N 1
ATOM 1239 C CA . CYS A 1 162 ? 30.482 -20.577 -26.455 1.00 28.38 162 CYS A CA 1
ATOM 1240 C C . CYS A 1 162 ? 29.054 -21.194 -26.325 1.00 28.38 162 CYS A C 1
ATOM 1242 O O . CYS A 1 162 ? 28.756 -21.928 -25.396 1.00 28.38 162 CYS A O 1
ATOM 1244 N N . LYS A 1 163 ? 28.265 -20.980 -27.403 1.00 38.03 163 LYS A N 1
ATOM 1245 C CA . LYS A 1 163 ? 27.540 -21.920 -28.318 1.00 38.03 163 LYS A CA 1
ATOM 1246 C C . LYS A 1 163 ? 26.419 -22.895 -27.851 1.00 38.03 163 LYS A C 1
ATOM 1248 O O . LYS A 1 163 ? 26.683 -23.862 -27.156 1.00 38.03 163 LYS A O 1
ATOM 1253 N N . GLU A 1 164 ? 25.239 -22.680 -28.476 1.00 35.91 164 GLU A N 1
ATOM 1254 C CA . GLU A 1 164 ? 24.260 -23.618 -29.112 1.00 35.91 164 GLU A CA 1
ATOM 1255 C C . GLU A 1 164 ? 23.671 -24.778 -28.261 1.00 35.91 164 GLU A C 1
ATOM 1257 O O . GLU A 1 164 ? 24.390 -25.646 -27.797 1.00 35.91 164 GLU A O 1
ATOM 1262 N N . SER A 1 165 ? 22.352 -24.964 -28.071 1.00 31.64 165 SER A N 1
ATOM 1263 C CA . SER A 1 165 ? 21.255 -24.954 -29.056 1.00 31.64 165 SER A CA 1
ATOM 1264 C C . SER A 1 165 ? 19.859 -24.855 -28.386 1.00 31.64 165 SER A C 1
ATOM 1266 O O . SER A 1 165 ? 19.612 -25.485 -27.364 1.00 31.64 165 SER A O 1
ATOM 1268 N N . THR A 1 166 ? 18.937 -24.139 -29.046 1.00 35.12 166 THR A N 1
ATOM 1269 C CA . THR A 1 166 ? 17.463 -24.339 -29.051 1.00 35.12 166 THR A CA 1
ATOM 1270 C C . THR A 1 166 ? 16.623 -24.001 -27.800 1.00 35.12 166 THR A C 1
ATOM 1272 O O . THR A 1 166 ? 16.026 -24.883 -27.204 1.00 35.12 166 THR A O 1
ATOM 1275 N N . THR A 1 167 ? 16.498 -22.706 -27.472 1.00 34.53 167 THR A N 1
ATOM 1276 C CA . THR A 1 167 ? 15.237 -21.910 -27.403 1.00 34.53 167 THR A CA 1
ATOM 1277 C C . THR A 1 167 ? 15.588 -20.518 -26.874 1.00 34.53 167 THR A C 1
ATOM 1279 O O . THR A 1 167 ? 15.711 -20.292 -25.674 1.00 34.53 167 THR A O 1
ATOM 1282 N N . ALA A 1 168 ? 15.806 -19.585 -27.797 1.00 35.94 168 ALA A N 1
ATOM 1283 C CA . ALA A 1 168 ? 16.274 -18.226 -27.549 1.00 35.94 168 ALA A CA 1
ATOM 1284 C C . ALA A 1 168 ? 15.158 -17.289 -27.039 1.00 35.94 168 ALA A C 1
ATOM 1286 O O . ALA A 1 168 ? 14.774 -16.343 -27.727 1.00 35.94 168 ALA A O 1
ATOM 1287 N N . LEU A 1 169 ? 14.635 -17.522 -25.833 1.00 37.94 169 LEU A N 1
ATOM 1288 C CA . LEU A 1 169 ? 13.901 -16.480 -25.111 1.00 37.94 169 LEU A CA 1
ATOM 1289 C C . LEU A 1 169 ? 14.928 -15.625 -24.368 1.00 37.94 169 LEU A C 1
ATOM 1291 O O . LEU A 1 169 ? 15.485 -16.023 -23.352 1.00 37.94 169 LEU A O 1
ATOM 1295 N N . ARG A 1 170 ? 15.235 -14.484 -24.987 1.00 44.53 170 ARG A N 1
ATOM 1296 C CA . ARG A 1 170 ? 16.161 -13.434 -24.549 1.00 44.53 170 ARG A CA 1
ATOM 1297 C C . ARG A 1 170 ? 16.166 -13.287 -23.022 1.00 44.53 170 ARG A C 1
ATOM 1299 O O . ARG A 1 170 ? 15.155 -12.896 -22.445 1.00 44.53 170 ARG A O 1
ATOM 1306 N N . SER A 1 171 ? 17.304 -13.547 -22.381 1.00 59.62 171 SER A N 1
ATOM 1307 C CA . SER A 1 171 ? 17.561 -13.118 -21.006 1.00 59.62 171 SER A CA 1
ATOM 1308 C C . SER A 1 171 ? 17.614 -11.589 -20.998 1.00 59.62 171 SER A C 1
ATOM 1310 O O . SER A 1 171 ? 18.659 -10.996 -21.268 1.00 59.62 171 SER A O 1
ATOM 1312 N N . LEU A 1 172 ? 16.456 -10.951 -20.814 1.00 71.12 172 LEU A N 1
ATOM 1313 C CA . LEU A 1 172 ? 16.360 -9.499 -20.699 1.00 71.12 172 LEU A CA 1
ATOM 1314 C C . LEU A 1 172 ? 17.237 -9.036 -19.526 1.00 71.12 172 LEU A C 1
ATOM 1316 O O . LEU A 1 172 ? 17.284 -9.730 -18.507 1.00 71.12 172 LEU A O 1
ATOM 1320 N N . PRO A 1 173 ? 17.925 -7.889 -19.645 1.00 79.94 173 PRO A N 1
ATOM 1321 C CA . PRO A 1 173 ? 18.679 -7.336 -18.531 1.00 79.94 173 PRO A CA 1
ATOM 1322 C C . PRO A 1 173 ? 17.732 -7.107 -17.348 1.00 79.94 173 PRO A C 1
ATOM 1324 O O . PRO A 1 173 ? 16.687 -6.467 -17.497 1.00 79.94 173 PRO A O 1
ATOM 1327 N N . VAL A 1 174 ? 18.091 -7.662 -16.188 1.00 82.88 174 VAL A N 1
ATOM 1328 C CA . VAL A 1 174 ? 17.344 -7.495 -14.938 1.00 82.88 174 VAL A CA 1
ATOM 1329 C C . VAL A 1 174 ? 18.076 -6.476 -14.076 1.00 82.88 174 VAL A C 1
ATOM 1331 O O . VAL A 1 174 ? 19.231 -6.691 -13.716 1.00 82.88 174 VAL A O 1
ATOM 1334 N N . ILE A 1 175 ? 17.411 -5.374 -13.734 1.00 83.62 175 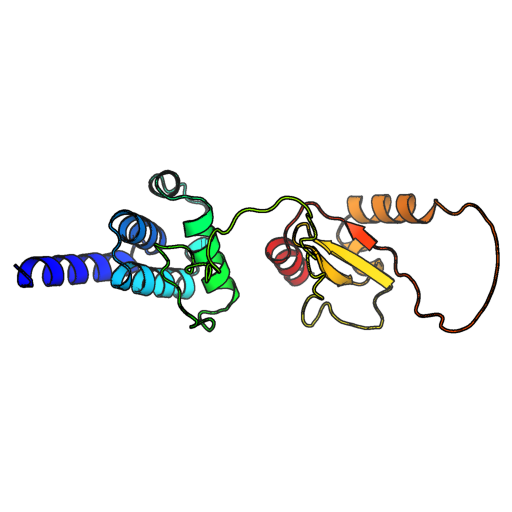ILE A N 1
ATOM 1335 C CA . ILE A 1 175 ? 17.925 -4.395 -12.770 1.00 83.62 175 ILE A CA 1
ATOM 1336 C C . ILE A 1 175 ? 17.177 -4.577 -11.458 1.00 83.62 175 ILE A C 1
ATOM 1338 O O . ILE A 1 175 ? 15.970 -4.353 -11.399 1.00 83.62 175 ILE A O 1
ATOM 1342 N N . THR A 1 176 ? 17.898 -4.941 -10.401 1.00 82.94 176 THR A N 1
ATOM 1343 C CA . THR A 1 176 ? 17.333 -4.999 -9.052 1.00 82.94 176 THR A CA 1
ATOM 1344 C C . THR A 1 176 ? 17.302 -3.610 -8.429 1.00 82.94 176 THR A C 1
ATOM 1346 O O . THR A 1 176 ? 18.302 -2.889 -8.415 1.00 82.94 176 THR A O 1
ATOM 1349 N N . LEU A 1 177 ? 16.140 -3.259 -7.905 1.00 81.75 177 LEU A N 1
ATOM 1350 C CA . LEU A 1 177 ? 15.832 -2.016 -7.226 1.00 81.75 177 LEU A CA 1
ATOM 1351 C C . LEU A 1 177 ? 15.652 -2.281 -5.727 1.00 81.75 177 LEU A C 1
ATOM 1353 O O . LEU A 1 177 ? 15.278 -3.380 -5.314 1.00 81.75 177 LEU A O 1
ATOM 1357 N N . ALA A 1 178 ? 15.966 -1.285 -4.899 1.00 82.19 178 ALA A N 1
ATOM 1358 C CA . ALA A 1 178 ? 15.764 -1.386 -3.451 1.00 82.19 178 ALA A CA 1
ATOM 1359 C C . ALA A 1 178 ? 14.292 -1.139 -3.073 1.00 82.19 178 ALA A C 1
ATOM 1361 O O . ALA A 1 178 ? 13.837 -1.523 -1.996 1.00 82.19 178 ALA A O 1
ATOM 1362 N N . GLU A 1 179 ? 13.555 -0.502 -3.975 1.00 83.44 179 GLU A N 1
ATOM 1363 C CA . GLU A 1 179 ? 12.161 -0.116 -3.856 1.00 83.44 179 GLU A CA 1
ATOM 1364 C C . GLU A 1 179 ? 11.216 -1.323 -3.992 1.00 83.44 179 GLU A C 1
ATOM 1366 O O . GLU A 1 179 ? 11.486 -2.260 -4.750 1.00 83.44 179 GLU A O 1
ATOM 1371 N N . ASP A 1 180 ? 10.098 -1.294 -3.258 1.00 83.75 180 ASP A N 1
ATOM 1372 C CA . ASP A 1 180 ? 9.033 -2.307 -3.311 1.00 83.75 180 ASP A CA 1
ATOM 1373 C C . ASP A 1 180 ? 8.109 -2.151 -4.543 1.00 83.75 180 ASP A C 1
ATOM 1375 O O . ASP A 1 180 ? 8.125 -1.130 -5.243 1.00 83.75 180 ASP A O 1
ATOM 1379 N N . SER A 1 181 ? 7.298 -3.177 -4.826 1.00 81.25 181 SER A N 1
ATOM 1380 C CA . SER A 1 181 ? 6.457 -3.230 -6.027 1.00 81.25 181 SER A CA 1
ATOM 1381 C C . SER A 1 181 ? 5.394 -2.132 -6.063 1.00 81.25 181 SER A C 1
ATOM 1383 O O . SER A 1 181 ? 5.078 -1.610 -7.135 1.00 81.25 181 SER A O 1
ATOM 1385 N N . LEU A 1 182 ? 4.872 -1.730 -4.900 1.00 76.38 182 LEU A N 1
ATOM 1386 C CA . LEU A 1 182 ? 3.885 -0.656 -4.782 1.00 76.38 182 LEU A CA 1
ATOM 1387 C C . LEU A 1 182 ? 4.501 0.698 -5.144 1.00 76.38 182 LEU A C 1
ATOM 1389 O O . LEU A 1 182 ? 3.886 1.495 -5.859 1.00 76.38 182 LEU A O 1
ATOM 1393 N N . THR A 1 183 ? 5.730 0.937 -4.694 1.00 81.62 183 THR A N 1
ATOM 1394 C CA . THR A 1 183 ? 6.497 2.149 -4.978 1.00 81.62 183 THR A CA 1
ATOM 1395 C C . THR A 1 183 ? 6.821 2.240 -6.470 1.00 81.62 183 THR A C 1
ATOM 1397 O O . THR A 1 183 ? 6.553 3.268 -7.096 1.00 81.62 183 THR A O 1
ATOM 1400 N N . ILE A 1 184 ? 7.306 1.151 -7.077 1.00 80.56 184 ILE A N 1
ATOM 1401 C CA . ILE A 1 184 ? 7.654 1.108 -8.509 1.00 80.56 184 ILE A CA 1
ATOM 1402 C C . ILE A 1 184 ? 6.406 1.254 -9.394 1.00 80.56 184 ILE A C 1
ATOM 1404 O O . ILE A 1 184 ? 6.416 2.039 -10.344 1.00 80.56 184 ILE A O 1
ATOM 1408 N N . SER A 1 185 ? 5.305 0.574 -9.060 1.00 76.88 185 SER A N 1
ATOM 1409 C CA . SER A 1 185 ? 4.044 0.686 -9.807 1.00 76.88 185 SER A CA 1
ATOM 1410 C C . SER A 1 185 ? 3.445 2.095 -9.743 1.00 76.88 185 SER A C 1
ATOM 1412 O O . SER A 1 185 ? 2.858 2.562 -10.721 1.00 76.88 185 SER A O 1
ATOM 1414 N N . SER A 1 186 ? 3.586 2.784 -8.606 1.00 71.44 186 SER A N 1
ATOM 1415 C CA . SER A 1 186 ? 3.079 4.151 -8.433 1.00 71.44 186 SER A CA 1
ATOM 1416 C C . SER A 1 186 ? 3.885 5.166 -9.245 1.00 71.44 186 SER A C 1
ATOM 1418 O O . SER A 1 186 ? 3.308 6.068 -9.848 1.00 71.44 186 SER A O 1
ATOM 1420 N N . LEU A 1 187 ? 5.210 4.994 -9.316 1.00 66.50 187 LEU A N 1
ATOM 1421 C CA . LEU A 1 187 ? 6.086 5.819 -10.154 1.00 66.50 187 LEU A CA 1
ATOM 1422 C C . LEU A 1 187 ? 5.829 5.590 -11.648 1.00 66.50 187 LEU A C 1
ATOM 1424 O O . LEU A 1 187 ? 5.848 6.540 -12.426 1.00 66.50 187 LEU A O 1
ATOM 1428 N N . GLY A 1 188 ? 5.527 4.350 -12.039 1.00 59.84 188 GLY A N 1
ATOM 1429 C CA . GLY A 1 188 ? 5.150 4.011 -13.409 1.00 59.84 188 GLY A CA 1
ATOM 1430 C C . GLY A 1 188 ? 3.820 4.623 -13.866 1.00 59.84 188 GLY A C 1
ATOM 1431 O O . GLY A 1 188 ? 3.648 4.823 -15.058 1.00 59.84 188 GLY A O 1
ATOM 1432 N N . CYS A 1 189 ? 2.900 4.967 -12.954 1.00 54.84 189 CYS A N 1
ATOM 1433 C CA . CYS A 1 189 ? 1.645 5.655 -13.300 1.00 54.84 189 CYS A CA 1
ATOM 1434 C C . CYS A 1 189 ? 1.810 7.163 -13.572 1.00 54.84 189 CYS A C 1
ATOM 1436 O O . CYS A 1 189 ? 0.862 7.802 -14.025 1.00 54.84 189 CYS A O 1
ATOM 1438 N N . LEU A 1 190 ? 2.968 7.750 -13.247 1.00 45.66 190 LEU A N 1
ATOM 1439 C CA . LEU A 1 190 ? 3.272 9.169 -13.488 1.00 45.66 190 LEU A CA 1
ATOM 1440 C C . LEU A 1 190 ? 3.938 9.421 -14.853 1.00 45.66 190 LEU A C 1
ATOM 1442 O O . LEU A 1 190 ? 4.123 10.583 -15.220 1.00 45.66 190 LEU A O 1
ATOM 1446 N N . LEU A 1 191 ? 4.300 8.355 -15.575 1.00 43.22 191 LEU A N 1
ATOM 1447 C CA . LEU A 1 191 ? 4.896 8.362 -16.916 1.00 43.22 191 LEU A CA 1
ATOM 1448 C C . LEU A 1 191 ? 3.871 7.924 -17.964 1.00 43.22 191 LEU A C 1
ATOM 1450 O O . LEU A 1 191 ? 3.925 8.495 -19.076 1.00 43.22 191 LEU A O 1
#

Sequence (191 aa):
MEDATDFLTARLASLATDNPLRIYVMACTFDLDDVAQLAAKEVLRQKAYTTTAVIPELDTITAGVYYRLLRYCGSNGLAEEVLSFVHPPAQSSPGIDSAAQNGDTSRSITNAPHPFDREDADIVLCSSDLVHFRVHSAILRMASPYLRDKLTESSQELPDCCKESTTALRSLPVITLAEDSLTISSLGCLL

pLDDT: mean 70.51, std 16.99, range [27.58, 89.0]